Protein AF-A0A8J1U6F3-F1 (afdb_monomer_lite)

Structure (mmCIF, N/CA/C/O backbone):
data_AF-A0A8J1U6F3-F1
#
_entry.id   AF-A0A8J1U6F3-F1
#
loop_
_atom_site.group_PDB
_atom_site.id
_atom_site.type_symbol
_atom_site.label_atom_id
_atom_site.label_alt_id
_atom_site.label_comp_id
_atom_site.label_asym_id
_atom_site.label_entity_id
_atom_site.label_seq_id
_atom_site.pdbx_PDB_ins_code
_atom_site.Cartn_x
_atom_site.Cartn_y
_atom_site.Cartn_z
_atom_site.occupancy
_atom_site.B_iso_or_equiv
_atom_site.auth_seq_id
_atom_site.auth_comp_id
_atom_site.auth_asym_id
_atom_site.auth_atom_id
_atom_site.pdbx_PDB_model_num
ATOM 1 N N . MET A 1 1 ? -43.793 -29.435 87.767 1.00 49.41 1 MET A N 1
ATOM 2 C CA . MET A 1 1 ? -44.366 -28.185 87.242 1.00 49.41 1 MET A CA 1
ATOM 3 C C . MET A 1 1 ? -43.517 -27.114 87.897 1.00 49.41 1 MET A C 1
ATOM 5 O O . MET A 1 1 ? -43.571 -27.025 89.110 1.00 49.41 1 MET A O 1
ATOM 9 N N . ASP A 1 2 ? -42.524 -26.498 87.271 1.00 52.00 2 ASP A N 1
ATOM 10 C CA . ASP A 1 2 ? -42.357 -26.119 85.870 1.00 52.00 2 ASP A CA 1
ATOM 11 C C . ASP A 1 2 ? -40.859 -25.940 85.597 1.00 52.00 2 ASP A C 1
ATOM 13 O O . ASP A 1 2 ? -40.166 -25.381 86.438 1.00 52.00 2 ASP A O 1
ATOM 17 N N . ASN A 1 3 ? -40.345 -26.443 84.471 1.00 50.34 3 ASN A N 1
ATOM 18 C CA . ASN A 1 3 ? -38.951 -26.201 84.065 1.00 50.34 3 ASN A CA 1
ATOM 19 C C . ASN A 1 3 ? -38.789 -26.177 82.532 1.00 50.34 3 ASN A C 1
ATOM 21 O O . ASN A 1 3 ? -37.723 -26.464 82.001 1.00 50.34 3 ASN A O 1
ATOM 25 N N . SER A 1 4 ? -39.871 -25.882 81.807 1.00 52.75 4 SER A N 1
ATOM 26 C CA . SER A 1 4 ? -39.964 -26.107 80.355 1.00 52.75 4 SER A CA 1
ATOM 27 C C . SER A 1 4 ? -39.929 -24.822 79.523 1.00 52.75 4 SER A C 1
ATOM 29 O O . SER A 1 4 ? -40.132 -24.876 78.312 1.00 52.75 4 SER A O 1
ATOM 31 N N . THR A 1 5 ? -39.732 -23.661 80.152 1.00 51.69 5 THR A N 1
ATOM 32 C CA . THR A 1 5 ? -39.927 -22.354 79.500 1.00 51.69 5 THR A CA 1
ATOM 33 C C . THR A 1 5 ? -38.627 -21.628 79.155 1.00 51.69 5 THR A C 1
ATOM 35 O O . THR A 1 5 ? -38.658 -20.745 78.305 1.00 51.69 5 THR A O 1
ATOM 38 N N . GLU A 1 6 ? -37.486 -22.005 79.741 1.00 49.53 6 GLU A N 1
ATOM 39 C CA . GLU A 1 6 ? -36.200 -21.337 79.470 1.00 49.53 6 GLU A CA 1
ATOM 40 C C . GLU A 1 6 ? -35.504 -21.843 78.196 1.00 49.53 6 GLU A C 1
ATOM 42 O O . GLU A 1 6 ? -34.882 -21.049 77.495 1.00 49.53 6 GLU A O 1
ATOM 47 N N . SER A 1 7 ? -35.693 -23.107 77.792 1.00 50.56 7 SER A N 1
ATOM 48 C CA . SER A 1 7 ? -35.002 -23.650 76.605 1.00 50.56 7 SER A CA 1
ATOM 49 C C . SER A 1 7 ? -35.516 -23.098 75.267 1.00 50.56 7 SER A C 1
ATOM 51 O O . SER A 1 7 ? -34.856 -23.240 74.247 1.00 50.56 7 SER A O 1
ATOM 53 N N . ASN A 1 8 ? -36.694 -22.467 75.248 1.00 48.38 8 ASN A N 1
ATOM 54 C CA . ASN A 1 8 ? -37.340 -21.976 74.023 1.00 48.38 8 ASN A CA 1
ATOM 55 C C . ASN A 1 8 ? -36.924 -20.538 73.647 1.00 48.38 8 ASN A C 1
ATOM 57 O O . ASN A 1 8 ? -37.283 -20.042 72.577 1.00 48.38 8 ASN A O 1
ATOM 61 N N . VAL A 1 9 ? -36.206 -19.840 74.535 1.00 50.09 9 VAL A N 1
ATOM 62 C CA . VAL A 1 9 ? -35.747 -18.457 74.310 1.00 50.09 9 VAL A CA 1
ATOM 63 C C . VAL A 1 9 ? -34.331 -18.432 73.721 1.00 50.09 9 VAL A C 1
ATOM 65 O O . VAL A 1 9 ? -34.053 -17.605 72.856 1.00 50.09 9 VAL A O 1
ATOM 68 N N . GLU A 1 10 ? -33.461 -19.375 74.092 1.00 50.66 10 GLU A N 1
ATOM 69 C CA . GLU A 1 10 ? -32.111 -19.497 73.513 1.00 50.66 10 GLU A CA 1
ATOM 70 C C . GLU A 1 10 ? -32.130 -19.974 72.049 1.00 50.66 10 GLU A C 1
ATOM 72 O O . GLU A 1 10 ? -31.402 -19.434 71.215 1.00 50.66 10 GLU A O 1
ATOM 77 N N . GLU A 1 11 ? -33.031 -20.893 71.693 1.00 48.53 11 GLU A N 1
ATOM 78 C CA . GLU A 1 11 ? -33.153 -21.440 70.329 1.00 48.53 11 GLU A CA 1
ATOM 79 C C . GLU A 1 11 ? -33.640 -20.389 69.301 1.00 48.53 11 GLU A C 1
ATOM 81 O O . GLU A 1 11 ? -33.250 -20.392 68.128 1.00 48.53 11 GLU A O 1
ATOM 86 N N . LYS A 1 12 ? -34.446 -19.416 69.751 1.00 49.50 12 LY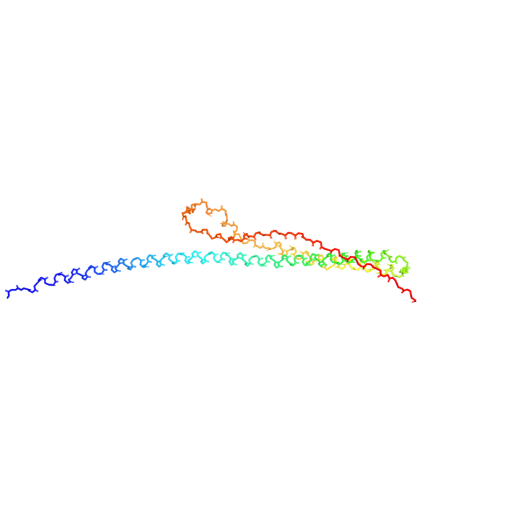S A N 1
ATOM 87 C CA . LYS A 1 12 ? -34.885 -18.271 68.930 1.00 49.50 12 LYS A CA 1
ATOM 88 C C . LYS A 1 12 ? -33.808 -17.201 68.750 1.00 49.50 12 LYS A C 1
ATOM 90 O O . LYS A 1 12 ? -33.815 -16.507 67.737 1.00 49.50 12 LYS A O 1
ATOM 95 N N . ASN A 1 13 ? -32.877 -17.078 69.693 1.00 50.16 13 ASN A N 1
ATOM 96 C CA . ASN A 1 13 ? -31.778 -16.120 69.587 1.00 50.16 13 ASN A CA 1
ATOM 97 C C . ASN A 1 13 ? -30.629 -16.657 68.716 1.00 50.16 13 ASN A C 1
ATOM 99 O O . ASN A 1 13 ? -30.004 -15.881 67.996 1.00 50.16 13 ASN A O 1
ATOM 103 N N . GLN A 1 14 ? -30.397 -17.975 68.695 1.00 51.16 14 GLN A N 1
ATOM 104 C CA . GLN A 1 14 ? -29.409 -18.598 67.801 1.00 51.16 14 GLN A CA 1
ATOM 105 C C . GLN A 1 14 ? -29.808 -18.521 66.324 1.00 51.16 14 GLN A C 1
ATOM 107 O O . GLN A 1 14 ? -28.979 -18.212 65.473 1.00 51.16 14 GLN A O 1
ATOM 112 N N . THR A 1 15 ? -31.082 -18.753 66.007 1.00 53.41 15 THR A N 1
ATOM 113 C CA . THR A 1 15 ? -31.573 -18.687 64.621 1.00 53.41 15 THR A CA 1
ATOM 114 C C . THR A 1 15 ? -31.537 -17.265 64.053 1.00 53.41 15 THR A C 1
ATOM 116 O O . THR A 1 15 ? -31.228 -17.094 62.877 1.00 53.41 15 THR A O 1
ATOM 119 N N . GLY A 1 16 ? -31.764 -16.237 64.880 1.00 53.94 16 GLY A N 1
ATOM 120 C CA . GLY A 1 16 ? -31.603 -14.834 64.482 1.00 53.94 16 GLY A CA 1
ATOM 121 C C . GLY A 1 16 ? -30.152 -14.437 64.184 1.00 53.94 16 GLY A C 1
ATOM 122 O O . GLY A 1 16 ? -29.914 -13.694 63.238 1.00 53.94 16 GLY A O 1
ATOM 123 N N . PHE A 1 17 ? -29.181 -14.966 64.936 1.00 57.50 17 PHE A N 1
ATOM 124 C CA . PHE A 1 17 ? -27.755 -14.673 64.739 1.00 57.50 17 PHE A CA 1
ATOM 125 C C . PHE A 1 17 ? -27.209 -15.286 63.438 1.00 57.50 17 PHE A C 1
ATOM 127 O O . PHE A 1 17 ? -26.522 -14.615 62.673 1.00 57.50 17 PHE A O 1
ATOM 134 N N . VAL A 1 18 ? -27.608 -16.526 63.129 1.00 63.09 18 VAL A N 1
ATOM 135 C CA . VAL A 1 18 ? -27.207 -17.226 61.894 1.00 63.09 18 VAL A CA 1
ATOM 136 C C . VAL A 1 18 ? -27.731 -16.520 60.638 1.00 63.09 18 VAL A C 1
ATOM 138 O O . VAL A 1 18 ? -27.044 -16.494 59.623 1.00 63.09 18 VAL A O 1
ATOM 141 N N . VAL A 1 19 ? -28.924 -15.914 60.689 1.00 67.94 19 VAL A N 1
ATOM 142 C CA . VAL A 1 19 ? -29.485 -15.163 59.549 1.00 67.94 19 VAL A CA 1
ATOM 143 C C . VAL A 1 19 ? -28.710 -13.866 59.290 1.00 67.94 19 VAL A C 1
ATOM 145 O O . VAL A 1 19 ? -28.496 -13.523 58.129 1.00 67.94 19 VAL A O 1
ATOM 148 N N . VAL A 1 20 ? -28.240 -13.184 60.341 1.00 69.62 20 VAL A N 1
ATOM 149 C CA . VAL A 1 20 ? -27.450 -11.945 60.218 1.00 69.62 20 VAL A CA 1
ATOM 150 C C . VAL A 1 20 ? -26.066 -12.224 59.623 1.00 69.62 20 VAL A C 1
ATOM 152 O O . VAL A 1 20 ? -25.666 -11.538 58.685 1.00 69.62 20 VAL A O 1
ATOM 155 N N . GLU A 1 21 ? -25.372 -13.274 60.078 1.00 76.06 21 GLU A N 1
ATOM 156 C CA . GLU A 1 21 ? -24.084 -13.683 59.488 1.00 76.06 21 GLU A CA 1
ATOM 157 C C . GLU A 1 21 ? -24.231 -14.118 58.019 1.00 76.06 21 GLU A C 1
ATOM 159 O O . GLU A 1 21 ? -23.368 -13.839 57.184 1.00 76.06 21 GLU A O 1
ATOM 164 N N . HIS A 1 22 ? -25.343 -14.774 57.668 1.00 81.50 22 HIS A N 1
ATOM 165 C CA . HIS A 1 22 ? -25.623 -15.145 56.280 1.00 81.50 22 HIS A CA 1
ATOM 166 C C . HIS A 1 22 ? -25.896 -13.928 55.390 1.00 81.50 22 HIS A C 1
ATOM 168 O O . HIS A 1 22 ? -25.470 -13.911 54.235 1.00 81.50 22 HIS A O 1
ATOM 174 N N . GLU A 1 23 ? -26.588 -12.911 55.907 1.00 83.50 23 GLU A N 1
ATOM 175 C CA . GLU A 1 23 ? -26.857 -11.670 55.179 1.00 83.50 23 GLU A CA 1
ATOM 176 C C . GLU A 1 23 ? -25.568 -10.871 54.929 1.00 83.50 23 GLU A C 1
ATOM 178 O O . GLU A 1 23 ? -25.369 -10.341 53.834 1.00 83.50 23 GLU A O 1
ATOM 183 N N . GLU A 1 24 ? -24.654 -10.851 55.900 1.00 83.44 24 GLU A N 1
ATOM 184 C CA . GLU A 1 24 ? -23.341 -10.216 55.767 1.00 83.44 24 GLU A CA 1
ATOM 185 C C . GLU A 1 24 ? -22.441 -10.968 54.771 1.00 83.44 24 GLU A C 1
ATOM 187 O O . GLU A 1 24 ? -21.852 -10.353 53.879 1.00 83.44 24 GLU A O 1
ATOM 192 N N . CYS A 1 25 ? -22.431 -12.306 54.817 1.00 88.56 25 CYS A N 1
ATOM 193 C CA . CYS A 1 25 ? -21.747 -13.139 53.824 1.00 88.56 25 CYS A CA 1
ATOM 194 C C . CYS A 1 25 ? -22.308 -12.925 52.404 1.00 88.56 25 CYS A C 1
ATOM 196 O O . CYS A 1 25 ? -21.546 -12.747 51.452 1.00 88.56 25 CYS A O 1
ATOM 198 N N . LEU A 1 26 ? -23.637 -12.865 52.254 1.00 89.44 26 LEU A N 1
ATOM 199 C CA . LEU A 1 26 ? -24.297 -12.571 50.977 1.00 89.44 26 LEU A CA 1
ATOM 200 C C . LEU A 1 26 ? -23.943 -11.180 50.447 1.00 89.44 26 LEU A C 1
ATOM 202 O O . LEU A 1 26 ? -23.791 -11.014 49.236 1.00 89.44 26 LEU A O 1
ATOM 206 N N . ARG A 1 27 ? -23.797 -10.187 51.329 1.00 89.06 27 ARG A N 1
ATOM 207 C CA . ARG A 1 27 ? -23.397 -8.831 50.943 1.00 89.06 27 ARG A CA 1
ATOM 208 C C . ARG A 1 27 ? -21.947 -8.807 50.446 1.00 89.06 27 ARG A C 1
ATOM 210 O O . ARG A 1 27 ? -21.715 -8.292 49.359 1.00 89.06 27 ARG A O 1
ATOM 217 N N . HIS A 1 28 ? -21.021 -9.475 51.136 1.00 91.75 28 HIS A N 1
ATOM 218 C CA . HIS A 1 28 ? -19.636 -9.620 50.671 1.00 91.75 28 HIS A CA 1
ATOM 219 C C . HIS A 1 28 ? -19.521 -10.349 49.327 1.00 91.75 28 HIS A C 1
ATOM 221 O O . HIS A 1 28 ? -18.785 -9.901 48.451 1.00 91.75 28 HIS A O 1
ATOM 227 N N . ILE A 1 29 ? -20.267 -11.444 49.133 1.00 93.38 29 ILE A N 1
ATOM 228 C CA . ILE A 1 29 ? -20.294 -12.161 47.848 1.00 93.38 29 ILE A CA 1
ATOM 229 C C . ILE A 1 29 ? -20.843 -11.252 46.748 1.00 93.38 29 ILE A C 1
ATOM 231 O O . ILE A 1 29 ? -20.299 -11.216 45.647 1.00 93.38 29 ILE A O 1
ATOM 235 N N . LYS A 1 30 ? -21.913 -10.505 47.036 1.00 94.44 30 LYS A N 1
ATOM 236 C CA . LYS A 1 30 ? -22.499 -9.568 46.079 1.00 94.44 30 LYS A CA 1
ATOM 237 C C . LYS A 1 30 ? -21.502 -8.486 45.680 1.00 94.44 30 LYS A C 1
ATOM 239 O O . LYS A 1 30 ? -21.383 -8.222 44.489 1.00 94.44 30 LYS A O 1
ATOM 244 N N . ASP A 1 31 ? -20.810 -7.883 46.640 1.00 94.69 31 ASP A N 1
ATOM 245 C CA . ASP A 1 31 ? -19.845 -6.816 46.376 1.00 94.69 31 ASP A CA 1
ATOM 246 C C . ASP A 1 31 ? -18.650 -7.346 45.569 1.00 94.69 31 ASP A C 1
ATOM 248 O O . ASP A 1 31 ? -18.311 -6.759 44.543 1.00 94.69 31 ASP A O 1
ATOM 252 N N . ALA A 1 32 ? -18.121 -8.524 45.924 1.00 94.25 32 ALA A N 1
ATOM 253 C CA . ALA A 1 32 ? -17.055 -9.186 45.169 1.00 94.25 32 ALA A CA 1
ATOM 254 C C . ALA A 1 32 ? -17.459 -9.481 43.712 1.00 94.25 32 ALA A C 1
ATOM 256 O O . ALA A 1 32 ? -16.721 -9.165 42.781 1.00 94.25 32 ALA A O 1
ATOM 257 N N . VAL A 1 33 ? -18.665 -10.020 43.494 1.00 95.06 33 VAL A N 1
ATOM 258 C CA . VAL A 1 33 ? -19.191 -10.267 42.140 1.00 95.06 33 VAL A CA 1
ATOM 259 C C . VAL A 1 33 ? -19.377 -8.957 41.372 1.00 95.06 33 VAL A C 1
ATOM 261 O O . VAL A 1 33 ? -19.125 -8.906 40.170 1.00 95.06 33 VAL A O 1
ATOM 264 N N . ASN A 1 34 ? -19.812 -7.889 42.039 1.00 95.25 34 ASN A N 1
ATOM 265 C CA . ASN A 1 34 ? -20.026 -6.595 41.397 1.00 95.25 34 ASN A CA 1
ATOM 266 C C . ASN A 1 34 ? -18.701 -5.943 40.969 1.00 95.25 34 ASN A C 1
ATOM 268 O O . ASN A 1 34 ? -18.630 -5.324 39.907 1.00 95.25 34 ASN A O 1
ATOM 272 N N . ASP A 1 35 ? -17.646 -6.109 41.764 1.00 95.69 35 ASP A N 1
ATOM 273 C CA . ASP A 1 35 ? -16.301 -5.647 41.420 1.00 95.69 35 ASP A CA 1
ATOM 274 C C . ASP A 1 35 ? -15.699 -6.455 40.266 1.00 95.69 35 ASP A C 1
ATOM 276 O O . ASP A 1 35 ? -15.105 -5.878 39.350 1.00 95.69 35 ASP A O 1
ATOM 280 N N . ASP A 1 36 ? -15.921 -7.771 40.243 1.00 94.94 36 ASP A N 1
ATOM 281 C CA . ASP A 1 36 ? -15.512 -8.621 39.124 1.00 94.94 36 ASP A CA 1
ATOM 282 C C . ASP A 1 36 ? -16.244 -8.254 37.826 1.00 94.94 36 ASP A C 1
ATOM 284 O O . ASP A 1 36 ? -15.617 -8.203 36.764 1.00 94.94 36 ASP A O 1
ATOM 288 N N . ILE A 1 37 ? -17.542 -7.927 37.897 1.00 94.38 37 ILE A N 1
ATOM 289 C CA . ILE A 1 37 ? -18.315 -7.434 36.745 1.00 94.38 37 ILE A CA 1
ATOM 290 C C . ILE A 1 37 ? -17.701 -6.139 36.203 1.00 94.38 37 ILE A C 1
ATOM 292 O O . ILE A 1 37 ? -17.440 -6.057 35.004 1.00 94.38 37 ILE A O 1
ATOM 296 N N . LYS A 1 38 ? -17.389 -5.162 37.064 1.00 93.62 38 LYS A N 1
ATOM 297 C CA . LYS A 1 38 ? -16.756 -3.900 36.637 1.00 93.62 38 LYS A CA 1
ATOM 298 C C . LYS A 1 38 ? -15.395 -4.127 35.981 1.00 93.62 38 LYS A C 1
ATOM 300 O O . LYS A 1 38 ? -15.104 -3.532 34.943 1.00 93.62 38 LYS A O 1
ATOM 305 N N . LYS A 1 39 ? -14.562 -5.006 36.550 1.00 93.38 39 LYS A N 1
ATOM 306 C CA . LYS A 1 39 ? -13.263 -5.370 35.960 1.00 93.38 39 LYS A CA 1
ATOM 307 C C . LYS A 1 39 ? -13.436 -6.029 34.592 1.00 93.38 39 LYS A C 1
ATOM 309 O O . LYS A 1 39 ? -12.665 -5.746 33.673 1.00 93.38 39 LYS A O 1
ATOM 314 N N . LEU A 1 40 ? -14.440 -6.896 34.435 1.00 92.56 40 LEU A N 1
ATOM 315 C CA . LEU A 1 40 ? -14.758 -7.508 33.145 1.00 92.56 40 LEU A CA 1
ATOM 316 C C . LEU A 1 40 ? -15.208 -6.463 32.120 1.00 92.56 40 LEU A C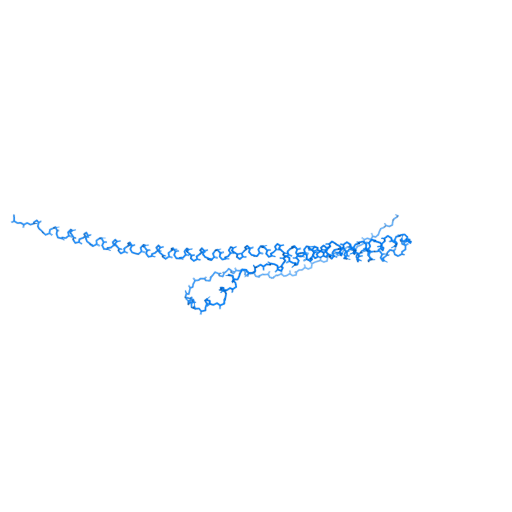 1
ATOM 318 O O . LEU A 1 40 ? -14.728 -6.490 30.989 1.00 92.56 40 LEU A O 1
ATOM 322 N N . GLU A 1 41 ? -16.078 -5.531 32.506 1.00 91.75 41 GLU A N 1
ATOM 323 C CA . GLU A 1 41 ? -16.547 -4.448 31.634 1.00 91.75 41 GLU A CA 1
ATOM 324 C C . GLU A 1 41 ? -15.383 -3.579 31.142 1.00 91.75 41 GLU A C 1
ATOM 326 O O . GLU A 1 41 ? -15.257 -3.336 29.940 1.00 91.75 41 GLU A O 1
ATOM 331 N N . GLN A 1 42 ? -14.468 -3.192 32.035 1.00 91.06 42 GLN A N 1
ATOM 332 C CA . GLN A 1 42 ? -13.263 -2.441 31.667 1.00 91.06 42 GLN A CA 1
ATOM 333 C C . GLN A 1 42 ? -12.378 -3.213 30.678 1.00 91.06 42 GLN A C 1
ATOM 335 O O . GLN A 1 42 ? -11.929 -2.655 29.674 1.00 91.06 42 GLN A O 1
ATOM 340 N N . ARG A 1 43 ? -12.159 -4.515 30.916 1.00 92.38 43 ARG A N 1
ATOM 341 C CA . ARG A 1 43 ? -11.389 -5.374 30.001 1.00 92.38 43 ARG A CA 1
ATOM 342 C C . ARG A 1 43 ? -12.053 -5.501 28.633 1.00 92.38 43 ARG A C 1
ATOM 344 O O . ARG A 1 43 ? -11.346 -5.467 27.629 1.00 92.38 43 ARG A O 1
ATOM 351 N N . ILE A 1 44 ? -13.381 -5.617 28.575 1.00 91.75 44 ILE A N 1
ATOM 352 C CA . ILE A 1 44 ? -14.128 -5.664 27.309 1.00 91.75 44 ILE A CA 1
ATOM 353 C C . ILE A 1 44 ? -13.917 -4.366 26.527 1.00 91.75 44 ILE A C 1
ATOM 355 O O . ILE A 1 44 ? -13.555 -4.423 25.354 1.00 91.75 44 ILE A O 1
ATOM 359 N N . VAL A 1 45 ? -14.049 -3.204 27.172 1.00 88.56 45 VAL A N 1
ATOM 360 C CA . VAL A 1 45 ? -13.839 -1.901 26.518 1.00 88.56 45 VAL A CA 1
ATOM 361 C C . VAL A 1 45 ? -12.404 -1.757 25.996 1.00 88.56 45 VAL A C 1
ATOM 363 O O . VAL A 1 45 ? -12.198 -1.294 24.870 1.00 88.56 45 VAL A O 1
ATOM 366 N N . LEU A 1 46 ? -11.403 -2.181 26.773 1.00 85.81 46 LEU A N 1
ATOM 367 C CA . LEU A 1 46 ? -10.002 -2.175 26.340 1.00 85.81 46 LEU A CA 1
ATOM 368 C C . LEU A 1 46 ? -9.769 -3.092 25.133 1.00 85.81 46 LEU A C 1
ATOM 370 O O . LEU A 1 46 ? -9.142 -2.674 24.158 1.00 85.81 46 LEU A O 1
ATOM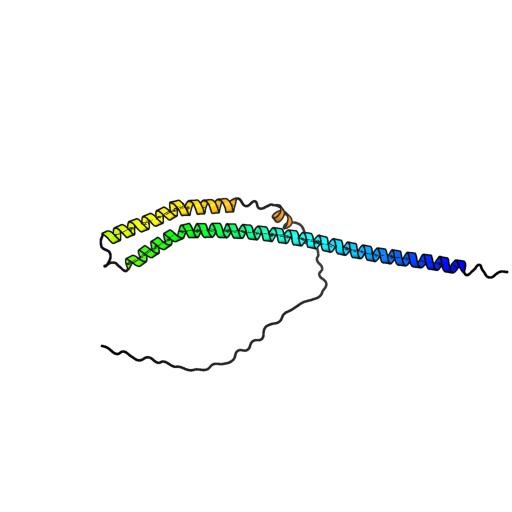 374 N N . LEU A 1 47 ? -10.312 -4.310 25.161 1.00 87.31 47 LEU A N 1
ATOM 375 C CA . LEU A 1 47 ? -10.206 -5.257 24.050 1.00 87.31 47 LEU A CA 1
ATOM 376 C C . LEU A 1 47 ? -10.913 -4.742 22.792 1.00 87.31 47 LEU A C 1
ATOM 378 O O . LEU A 1 47 ? -10.376 -4.875 21.694 1.00 87.31 47 LEU A O 1
ATOM 382 N N . GLU A 1 48 ? -12.075 -4.102 22.922 1.00 85.50 48 GLU A N 1
ATOM 383 C CA . GLU A 1 48 ? -12.767 -3.479 21.790 1.00 85.50 48 GLU A CA 1
ATOM 384 C C . GLU A 1 48 ? -11.947 -2.343 21.169 1.00 85.50 48 GLU A C 1
ATOM 386 O O . GLU A 1 48 ? -11.862 -2.248 19.939 1.00 85.50 48 GLU A O 1
ATOM 391 N N . LYS A 1 49 ? -11.302 -1.507 21.996 1.00 82.19 49 LYS A N 1
ATOM 392 C CA . LYS A 1 49 ? -10.379 -0.463 21.524 1.00 82.19 49 LYS A CA 1
ATOM 393 C C . LYS A 1 49 ? -9.191 -1.073 20.778 1.00 82.19 49 LYS A C 1
ATOM 395 O O . LYS A 1 49 ? -8.906 -0.655 19.655 1.00 82.19 49 LYS A O 1
ATOM 400 N N . GLN A 1 50 ? -8.542 -2.090 21.348 1.00 79.75 50 GLN A N 1
ATOM 401 C CA . GLN A 1 50 ? -7.415 -2.781 20.711 1.00 79.75 50 GLN A CA 1
ATOM 402 C C . GLN A 1 50 ? -7.816 -3.437 19.385 1.00 79.75 50 GLN A C 1
ATOM 404 O O . GLN A 1 50 ? -7.096 -3.330 18.393 1.00 79.75 50 GLN A O 1
ATOM 409 N N . LEU A 1 51 ? -8.991 -4.064 19.329 1.00 80.62 51 LEU A N 1
ATOM 410 C CA . LEU A 1 51 ? -9.487 -4.733 18.129 1.00 80.62 51 LEU A CA 1
ATOM 411 C C . LEU A 1 51 ? -9.811 -3.730 17.016 1.00 80.62 51 LEU A C 1
ATOM 413 O O . LEU A 1 51 ? -9.491 -3.983 15.851 1.00 80.62 51 LEU A O 1
ATOM 417 N N . LYS A 1 52 ? -10.398 -2.574 17.357 1.00 81.19 52 LYS A N 1
ATOM 418 C CA . LYS A 1 52 ? -10.572 -1.464 16.409 1.00 81.19 52 LYS A CA 1
ATOM 419 C C . LYS A 1 52 ? -9.217 -0.997 15.886 1.00 81.19 52 LYS A C 1
ATOM 421 O O . LYS A 1 52 ? -9.027 -0.982 14.672 1.00 81.19 52 LYS A O 1
ATOM 426 N N . LEU A 1 53 ? -8.268 -0.696 16.774 1.00 78.38 53 LEU A N 1
ATOM 427 C CA . LEU A 1 53 ? -6.927 -0.235 16.404 1.00 78.38 53 LEU A CA 1
ATOM 428 C C . LEU A 1 53 ? -6.221 -1.222 15.460 1.00 78.38 53 LEU A C 1
ATOM 430 O O . LEU A 1 53 ? -5.672 -0.821 14.434 1.00 78.38 53 LEU A O 1
ATOM 434 N N . HIS A 1 54 ? -6.294 -2.519 15.759 1.00 77.75 54 HIS A N 1
ATOM 435 C CA . HIS A 1 54 ? -5.690 -3.562 14.936 1.00 77.75 54 HIS A CA 1
ATOM 436 C C . HIS A 1 54 ? -6.322 -3.637 13.537 1.00 77.75 54 HIS A C 1
ATOM 438 O O . HIS A 1 54 ? -5.610 -3.745 12.539 1.00 77.75 54 HIS A O 1
ATOM 444 N N . LYS A 1 55 ? -7.653 -3.523 13.433 1.00 81.12 55 LYS A N 1
ATOM 445 C CA . LYS A 1 55 ? -8.344 -3.462 12.132 1.00 81.12 55 LYS A CA 1
ATOM 446 C C . LYS A 1 55 ? -7.931 -2.235 11.321 1.00 81.12 55 LYS A C 1
ATOM 448 O O . LYS A 1 55 ? -7.679 -2.363 10.125 1.00 81.12 55 LYS A O 1
ATOM 453 N N . TYR A 1 56 ? -7.818 -1.071 11.960 1.00 80.38 56 TYR A N 1
ATOM 454 C CA . TYR A 1 56 ? -7.328 0.142 11.301 1.00 80.38 56 TYR A CA 1
ATOM 455 C C . TYR A 1 56 ? -5.892 -0.026 10.798 1.00 80.38 56 TYR A C 1
ATOM 457 O O . TYR A 1 56 ? -5.601 0.322 9.655 1.00 80.38 56 TYR A O 1
ATOM 465 N N . SER A 1 57 ? -5.015 -0.618 11.614 1.00 79.38 57 SER A N 1
ATOM 466 C CA . SER A 1 57 ? -3.631 -0.907 11.231 1.00 79.38 57 SER A CA 1
ATOM 467 C C . SER A 1 57 ? -3.550 -1.817 10.000 1.00 79.38 57 SER A C 1
ATOM 469 O O . SER A 1 57 ? -2.815 -1.508 9.064 1.00 79.38 57 SER A O 1
ATOM 471 N N . GLN A 1 58 ? -4.360 -2.880 9.942 1.00 82.50 58 GLN A N 1
ATOM 472 C CA . GLN A 1 58 ? -4.401 -3.782 8.785 1.00 82.50 58 GLN A CA 1
ATOM 473 C C . GLN A 1 58 ? -4.858 -3.082 7.501 1.00 82.50 58 GLN A C 1
ATOM 475 O O . GLN A 1 58 ? -4.223 -3.243 6.460 1.00 82.50 58 GLN A O 1
ATOM 480 N N . ILE A 1 59 ? -5.918 -2.271 7.569 1.00 84.56 59 ILE A N 1
ATOM 481 C CA . ILE A 1 59 ? -6.414 -1.518 6.405 1.00 84.56 59 ILE A CA 1
ATOM 482 C C . ILE A 1 59 ? -5.343 -0.539 5.910 1.00 84.56 59 ILE A C 1
ATOM 484 O O . ILE A 1 59 ? -5.106 -0.425 4.707 1.00 84.56 59 ILE A O 1
ATOM 488 N N . LEU A 1 60 ? -4.664 0.147 6.832 1.00 83.56 60 LEU A N 1
ATOM 489 C CA . LEU A 1 60 ? -3.600 1.087 6.495 1.00 83.56 60 LEU A CA 1
ATOM 490 C C . LEU A 1 60 ? -2.397 0.375 5.858 1.00 83.56 60 LEU A C 1
ATOM 492 O O . LEU A 1 60 ? -1.855 0.866 4.869 1.00 83.56 60 LEU A O 1
ATOM 496 N N . GLN A 1 61 ? -2.021 -0.805 6.362 1.00 86.12 61 GLN A N 1
ATOM 497 C CA . GLN A 1 61 ? -0.979 -1.640 5.759 1.00 86.12 61 GLN A CA 1
ATOM 498 C C . GLN A 1 61 ? -1.344 -2.092 4.343 1.00 86.12 61 GLN A C 1
ATOM 500 O O . GLN A 1 61 ? -0.526 -1.949 3.438 1.00 86.12 61 GLN A O 1
ATOM 505 N N . GLU A 1 62 ? -2.559 -2.597 4.121 1.00 86.94 62 GLU A N 1
ATOM 506 C CA . GLU A 1 62 ? -2.998 -3.064 2.801 1.00 86.94 62 GLU A CA 1
ATOM 507 C C . GLU A 1 62 ? -2.957 -1.932 1.765 1.00 86.94 62 GLU A C 1
ATOM 509 O O . GLU A 1 62 ? -2.402 -2.079 0.673 1.00 86.94 62 GLU A O 1
ATOM 514 N N . ARG A 1 63 ? -3.461 -0.751 2.134 1.00 83.12 63 ARG A N 1
ATOM 515 C CA . ARG A 1 63 ? -3.407 0.432 1.268 1.00 83.12 63 ARG A CA 1
ATOM 516 C C . ARG A 1 63 ? -1.975 0.905 1.037 1.00 83.12 63 ARG A C 1
ATOM 518 O O . ARG A 1 63 ? -1.653 1.333 -0.069 1.00 83.12 63 ARG A O 1
ATOM 525 N N . PHE A 1 64 ? -1.104 0.792 2.038 1.00 89.00 64 PHE A N 1
ATOM 526 C CA . PHE A 1 64 ? 0.284 1.245 1.933 1.00 89.00 64 PHE A CA 1
ATOM 527 C C . PHE A 1 64 ? 1.030 0.363 0.945 1.00 89.00 64 PHE A C 1
ATOM 529 O O . PHE A 1 64 ? 1.696 0.859 0.037 1.00 89.00 64 PHE A O 1
ATOM 536 N N . VAL A 1 65 ? 0.832 -0.949 1.064 1.00 90.44 65 VAL A N 1
ATOM 537 C CA . VAL A 1 65 ? 1.351 -1.932 0.117 1.00 90.44 65 VAL A CA 1
ATOM 538 C C . VAL A 1 65 ? 0.827 -1.654 -1.291 1.00 90.44 65 VAL A C 1
ATOM 540 O O . VAL A 1 65 ? 1.620 -1.697 -2.229 1.00 90.44 65 VAL A O 1
ATOM 543 N N . ASN A 1 66 ? -0.449 -1.291 -1.460 1.00 89.62 66 ASN A N 1
ATOM 544 C CA . ASN A 1 66 ? -0.998 -0.935 -2.774 1.00 89.62 66 ASN A CA 1
ATOM 545 C C . ASN A 1 66 ? -0.325 0.306 -3.380 1.00 89.62 66 ASN A C 1
ATOM 547 O O . ASN A 1 66 ? 0.044 0.284 -4.556 1.00 89.62 66 ASN A O 1
ATOM 551 N N . VAL A 1 67 ? -0.100 1.363 -2.594 1.00 90.75 67 VAL A N 1
ATOM 552 C CA . VAL A 1 67 ? 0.622 2.564 -3.052 1.00 90.75 67 VAL A CA 1
ATOM 553 C C . VAL A 1 67 ? 2.068 2.224 -3.423 1.00 90.75 67 VAL A C 1
ATOM 555 O O . VAL A 1 67 ? 2.547 2.633 -4.483 1.00 90.75 67 VAL A O 1
ATOM 558 N N . VAL A 1 68 ? 2.757 1.433 -2.596 1.00 92.50 68 VAL A N 1
ATOM 559 C CA . VAL A 1 68 ? 4.137 0.994 -2.854 1.00 92.50 68 VAL A CA 1
ATOM 560 C C . VAL A 1 68 ? 4.216 0.122 -4.109 1.00 92.50 68 VAL A C 1
ATOM 562 O O . VAL A 1 68 ? 5.076 0.351 -4.959 1.00 92.50 68 VAL A O 1
ATOM 565 N N . MET A 1 69 ? 3.301 -0.832 -4.285 1.00 90.25 69 MET A N 1
ATOM 566 C CA . MET A 1 69 ? 3.199 -1.645 -5.501 1.00 90.25 69 MET A CA 1
ATOM 567 C C . MET A 1 69 ? 2.978 -0.778 -6.739 1.00 90.25 69 MET A C 1
ATOM 569 O O . MET A 1 69 ? 3.679 -0.949 -7.737 1.00 90.25 69 MET A O 1
ATOM 573 N N . ALA A 1 70 ? 2.043 0.171 -6.682 1.00 91.56 70 ALA A N 1
ATOM 574 C CA . ALA A 1 70 ? 1.764 1.075 -7.792 1.00 91.56 70 ALA A CA 1
ATOM 575 C C . ALA A 1 70 ? 2.992 1.927 -8.156 1.00 91.56 70 ALA A C 1
ATOM 577 O O . ALA A 1 70 ? 3.324 2.090 -9.332 1.00 91.56 70 ALA A O 1
ATOM 578 N N . PHE A 1 71 ? 3.722 2.408 -7.149 1.00 92.19 71 PHE A N 1
ATOM 579 C CA . PHE A 1 71 ? 4.972 3.138 -7.332 1.00 92.19 71 PHE A CA 1
ATOM 580 C C . PHE A 1 71 ? 6.061 2.277 -7.987 1.00 92.19 71 PHE A C 1
ATOM 582 O O . PHE A 1 71 ? 6.716 2.716 -8.934 1.00 92.19 71 PHE A O 1
ATOM 589 N N . ILE A 1 72 ? 6.217 1.024 -7.548 1.00 92.31 72 ILE A N 1
ATOM 590 C CA . ILE A 1 72 ? 7.153 0.069 -8.155 1.00 92.31 72 ILE A CA 1
ATOM 591 C C . ILE A 1 72 ? 6.766 -0.216 -9.609 1.00 92.31 72 ILE A C 1
ATOM 593 O O . ILE A 1 72 ? 7.639 -0.208 -10.475 1.00 92.31 72 ILE A O 1
ATOM 597 N N . MET A 1 73 ? 5.480 -0.416 -9.914 1.00 88.94 73 MET A N 1
ATOM 598 C CA . MET A 1 73 ? 5.012 -0.608 -11.293 1.00 88.94 73 MET A CA 1
ATOM 599 C C . MET A 1 73 ? 5.288 0.614 -12.179 1.00 88.94 73 MET A C 1
ATOM 601 O O . MET A 1 73 ? 5.584 0.453 -13.362 1.00 88.94 73 MET A O 1
ATOM 605 N N . MET A 1 74 ? 5.241 1.826 -11.621 1.00 90.56 74 MET A N 1
ATOM 606 C CA . MET A 1 74 ? 5.581 3.055 -12.340 1.00 90.56 74 MET A CA 1
ATOM 607 C C . MET A 1 74 ? 7.092 3.167 -12.606 1.00 90.56 74 MET A C 1
ATOM 609 O O . MET A 1 74 ? 7.503 3.513 -13.716 1.00 90.56 74 MET A O 1
ATOM 613 N N . ILE A 1 75 ? 7.931 2.868 -11.612 1.00 91.31 75 ILE A N 1
ATOM 614 C CA . ILE A 1 75 ? 9.387 3.069 -11.682 1.00 91.31 75 ILE A CA 1
ATOM 615 C C . ILE A 1 75 ? 10.119 1.914 -12.363 1.00 91.31 75 ILE A C 1
ATOM 617 O O . ILE A 1 75 ? 11.096 2.148 -13.071 1.00 91.31 75 ILE A O 1
ATOM 621 N N . SER A 1 76 ? 9.655 0.677 -12.200 1.00 93.12 76 SER A N 1
ATOM 622 C CA . SER A 1 76 ? 10.314 -0.520 -12.735 1.00 93.12 76 SER A CA 1
ATOM 623 C C . SER A 1 76 ? 10.613 -0.427 -14.243 1.00 93.12 76 SER A C 1
ATOM 625 O O . SER A 1 76 ? 11.771 -0.629 -14.619 1.00 93.12 76 SER A O 1
ATOM 627 N N . PRO A 1 77 ? 9.676 -0.009 -15.123 1.00 92.00 77 PRO A N 1
ATOM 628 C CA . PRO A 1 77 ? 9.969 0.167 -16.547 1.00 92.00 77 PRO A CA 1
ATOM 629 C C . PRO A 1 77 ? 11.032 1.241 -16.816 1.00 92.00 77 PRO A C 1
ATOM 631 O O . PRO A 1 77 ? 11.835 1.102 -17.739 1.00 92.00 77 PRO A O 1
ATOM 634 N N . VAL A 1 78 ? 11.076 2.299 -16.000 1.00 90.12 78 VAL A N 1
ATOM 635 C CA . VAL A 1 78 ? 12.077 3.371 -16.101 1.00 90.12 78 VAL A CA 1
ATOM 636 C C . VAL A 1 78 ? 13.455 2.840 -15.706 1.00 90.12 78 VAL A C 1
ATOM 638 O O . VAL A 1 78 ? 14.411 2.982 -16.468 1.00 90.12 78 VAL A O 1
ATOM 641 N N . CYS A 1 79 ? 13.561 2.158 -14.564 1.00 93.81 79 CYS A N 1
ATOM 642 C CA . CYS A 1 79 ? 14.797 1.512 -14.120 1.00 93.81 79 CYS A CA 1
ATOM 643 C C . CYS A 1 79 ? 15.293 0.470 -15.127 1.00 93.81 79 CYS A C 1
ATOM 645 O O . CYS A 1 79 ? 16.481 0.444 -15.445 1.00 93.81 79 CYS A O 1
ATOM 647 N N . LEU A 1 80 ? 14.389 -0.339 -15.685 1.00 92.00 80 LEU A N 1
ATOM 648 C CA . LEU A 1 80 ? 14.714 -1.306 -16.729 1.00 92.00 80 LEU A CA 1
ATOM 649 C C . LEU A 1 80 ? 15.241 -0.609 -17.989 1.00 92.00 80 LEU A C 1
ATOM 651 O O . LEU A 1 80 ? 16.223 -1.058 -18.574 1.00 92.00 80 LEU A O 1
ATOM 655 N N . SER A 1 81 ? 14.645 0.522 -18.373 1.00 89.75 81 SER A N 1
ATOM 656 C CA . SER A 1 81 ? 15.116 1.334 -19.502 1.00 89.75 81 SER A CA 1
ATOM 657 C C . SER A 1 81 ? 16.553 1.821 -19.289 1.00 89.75 81 SER A C 1
ATOM 659 O O . SER A 1 81 ? 17.377 1.727 -20.199 1.00 89.75 81 SER A O 1
ATOM 661 N N . PHE A 1 82 ? 16.881 2.287 -18.079 1.00 89.56 82 PHE A N 1
ATOM 662 C CA . PHE A 1 82 ? 18.245 2.687 -17.720 1.00 89.56 82 PHE A CA 1
ATOM 663 C C . PHE A 1 82 ? 19.217 1.505 -17.693 1.00 89.56 82 PHE A C 1
ATOM 665 O O . PHE A 1 82 ? 20.333 1.622 -18.200 1.00 89.56 82 PHE A O 1
ATOM 672 N N . ALA A 1 83 ? 18.799 0.362 -17.146 1.00 90.50 83 ALA A N 1
ATOM 673 C CA . ALA A 1 83 ? 19.614 -0.848 -17.114 1.00 90.50 83 ALA A CA 1
ATOM 674 C C . ALA A 1 83 ? 19.939 -1.344 -18.534 1.00 90.50 83 ALA A C 1
ATOM 676 O O . ALA A 1 83 ? 21.086 -1.690 -18.823 1.00 90.50 83 ALA A O 1
ATOM 677 N N . LEU A 1 84 ? 18.960 -1.306 -19.443 1.00 86.94 84 LEU A N 1
ATOM 678 C CA . LEU A 1 84 ? 19.149 -1.624 -20.859 1.00 86.94 84 LEU A CA 1
ATOM 679 C C . LEU A 1 84 ? 20.071 -0.612 -21.551 1.00 86.94 84 LEU A C 1
ATOM 681 O O . LEU A 1 84 ? 20.956 -1.013 -22.312 1.00 86.94 84 LEU A O 1
ATOM 685 N N . ASP A 1 85 ? 19.919 0.689 -21.271 1.00 86.19 85 ASP A N 1
ATOM 686 C CA . ASP A 1 85 ? 20.816 1.713 -21.817 1.00 86.19 85 ASP A CA 1
ATOM 687 C C . ASP A 1 85 ? 22.268 1.487 -21.380 1.00 86.19 85 ASP A C 1
ATOM 689 O O . ASP A 1 85 ? 23.174 1.514 -22.221 1.00 86.19 85 ASP A O 1
ATOM 693 N N . PHE A 1 86 ? 22.472 1.199 -20.092 1.00 86.50 86 PHE A N 1
ATOM 694 C CA . PHE A 1 86 ? 23.776 0.929 -19.498 1.00 86.50 86 PHE A CA 1
ATOM 695 C C . PHE A 1 86 ? 24.409 -0.357 -20.043 1.00 86.50 86 PHE A C 1
ATOM 697 O O . PHE A 1 86 ? 25.546 -0.325 -20.514 1.00 86.50 86 PHE A O 1
ATOM 704 N N . SER A 1 87 ? 23.664 -1.465 -20.057 1.00 86.25 87 SER A N 1
ATOM 705 C CA . SER A 1 87 ? 24.139 -2.755 -20.573 1.00 86.25 87 SER A CA 1
ATOM 706 C C . SER A 1 87 ? 24.588 -2.645 -22.036 1.00 86.25 87 SER A C 1
ATOM 708 O O . SER A 1 87 ? 25.672 -3.096 -22.408 1.00 86.25 87 SER A O 1
ATOM 710 N N . MET A 1 88 ? 23.815 -1.940 -22.867 1.00 80.00 88 MET A N 1
ATOM 711 C CA . MET A 1 88 ? 24.135 -1.781 -24.287 1.00 80.00 88 MET A CA 1
ATOM 712 C C . MET A 1 88 ? 25.233 -0.743 -24.569 1.00 80.00 88 MET A C 1
ATOM 714 O O . MET A 1 88 ? 25.808 -0.756 -25.658 1.00 80.00 88 MET A O 1
ATOM 718 N N . ARG A 1 89 ? 25.577 0.144 -23.621 1.00 77.06 89 ARG A N 1
ATOM 719 C CA . ARG A 1 89 ? 26.707 1.086 -23.777 1.00 77.06 89 ARG A CA 1
ATOM 720 C C . ARG A 1 89 ? 28.065 0.379 -23.828 1.00 77.06 89 ARG A C 1
ATOM 722 O O . ARG A 1 89 ? 28.956 0.874 -24.517 1.00 77.06 89 ARG A O 1
ATOM 729 N N . GLY A 1 90 ? 28.212 -0.769 -23.161 1.00 71.56 90 GLY A N 1
ATOM 730 C CA . GLY A 1 90 ? 29.431 -1.589 -23.208 1.00 71.56 90 GLY A CA 1
ATOM 731 C C . GLY A 1 90 ? 29.631 -2.329 -24.538 1.00 71.56 90 GLY A C 1
ATOM 732 O O . GLY A 1 90 ? 30.757 -2.627 -24.921 1.00 71.56 90 GLY A O 1
ATOM 733 N N . GLY A 1 91 ? 28.553 -2.561 -25.294 1.00 65.12 91 GLY A N 1
ATOM 734 C CA . GLY A 1 91 ? 28.552 -3.313 -26.554 1.00 65.12 91 GLY A CA 1
ATOM 735 C C . GLY A 1 91 ? 28.740 -2.470 -27.820 1.00 65.12 91 GLY A C 1
ATOM 736 O O . GLY A 1 91 ? 28.248 -2.869 -28.875 1.00 65.12 91 GLY A O 1
ATOM 737 N N . ARG A 1 92 ? 29.413 -1.309 -27.741 1.00 58.06 92 ARG A N 1
ATOM 738 C CA . ARG A 1 92 ? 29.542 -0.303 -28.826 1.00 58.06 92 ARG A CA 1
ATOM 739 C C . ARG A 1 92 ? 30.029 -0.831 -30.190 1.00 58.06 92 ARG A C 1
ATOM 741 O O . ARG A 1 92 ? 29.895 -0.105 -31.169 1.00 58.06 92 ARG A O 1
ATOM 748 N N . GLY A 1 93 ? 30.562 -2.052 -30.271 1.00 58.50 93 GLY A N 1
ATOM 749 C CA . GLY A 1 93 ? 30.994 -2.687 -31.523 1.00 58.50 93 GLY A CA 1
ATOM 750 C C . GLY A 1 93 ? 30.065 -3.766 -32.100 1.00 58.50 93 GLY A C 1
ATOM 751 O O . GLY A 1 93 ? 30.252 -4.136 -33.252 1.00 58.50 93 GLY A O 1
ATOM 752 N N . TYR A 1 94 ? 29.082 -4.276 -31.347 1.00 58.91 94 TYR A N 1
ATOM 753 C CA . TYR A 1 94 ? 28.312 -5.469 -31.752 1.00 58.91 94 TYR A CA 1
ATOM 754 C C . TYR A 1 94 ? 26.950 -5.168 -32.383 1.00 58.91 94 TYR A C 1
ATOM 756 O O . TYR A 1 94 ? 26.445 -5.960 -33.174 1.00 58.91 94 TYR A O 1
ATOM 764 N N . TYR A 1 95 ? 26.352 -4.021 -32.064 1.00 67.12 95 TYR A N 1
ATOM 765 C CA . TYR A 1 95 ? 25.027 -3.664 -32.559 1.00 67.12 95 TYR A CA 1
ATOM 766 C C . TYR A 1 95 ? 25.155 -2.670 -33.711 1.00 67.12 95 TYR A C 1
ATOM 768 O O . TYR A 1 95 ? 25.484 -1.501 -33.508 1.00 67.12 95 TYR A O 1
ATOM 776 N N . GLY A 1 96 ? 24.895 -3.143 -34.932 1.00 77.62 96 GLY A N 1
ATOM 777 C CA . GLY A 1 96 ? 24.755 -2.284 -36.106 1.00 77.62 96 GLY A CA 1
ATOM 778 C C . GLY A 1 96 ? 23.598 -1.281 -35.969 1.00 77.62 96 GLY A C 1
ATOM 779 O O . GLY A 1 96 ? 22.892 -1.234 -34.959 1.00 77.62 96 GLY A O 1
ATOM 780 N N . ARG A 1 97 ? 23.364 -0.489 -37.023 1.00 80.88 97 ARG A N 1
ATOM 781 C CA . ARG A 1 97 ? 22.318 0.555 -37.074 1.00 80.88 97 ARG A CA 1
ATOM 782 C C . ARG A 1 97 ? 20.931 0.056 -36.637 1.00 80.88 97 ARG A C 1
ATOM 784 O O . ARG A 1 97 ? 20.199 0.781 -35.972 1.00 80.88 97 ARG A O 1
ATOM 791 N N . GLU A 1 98 ? 20.589 -1.182 -36.975 1.00 82.62 98 GLU A N 1
ATOM 792 C CA . GLU A 1 98 ? 19.303 -1.802 -36.632 1.00 82.62 98 GLU A CA 1
ATOM 793 C C . GLU A 1 98 ? 19.148 -2.060 -35.125 1.00 82.62 98 GLU A C 1
ATOM 795 O O . GLU A 1 98 ? 18.079 -1.820 -34.567 1.00 82.62 98 GLU A O 1
ATOM 800 N N . GLY A 1 99 ? 20.224 -2.456 -34.435 1.00 82.94 99 GLY A N 1
ATOM 801 C CA . GLY A 1 99 ? 20.203 -2.674 -32.985 1.00 82.94 99 GLY A CA 1
ATOM 802 C C . GLY A 1 99 ? 20.046 -1.373 -32.194 1.00 82.94 99 GLY A C 1
ATOM 803 O O . GLY A 1 99 ? 19.363 -1.348 -31.171 1.00 82.94 99 GLY A O 1
ATOM 804 N N . GLN A 1 100 ? 20.607 -0.269 -32.697 1.00 83.00 100 GLN A N 1
ATOM 805 C CA . GLN A 1 100 ? 20.402 1.058 -32.105 1.00 83.00 100 GLN A CA 1
ATOM 806 C C . GLN A 1 100 ? 18.950 1.532 -32.245 1.00 83.00 100 GLN A C 1
ATOM 808 O O . GLN A 1 100 ? 18.380 2.028 -31.273 1.00 83.00 100 GLN A O 1
ATOM 813 N N . LEU A 1 101 ? 18.332 1.326 -33.414 1.00 86.44 101 LEU A N 1
ATOM 814 C CA . LEU A 1 101 ? 16.920 1.656 -33.641 1.00 86.44 101 LEU A CA 1
ATOM 815 C C . LEU A 1 101 ? 15.988 0.813 -32.761 1.00 86.44 101 LEU A C 1
ATOM 817 O O . LEU A 1 101 ? 15.046 1.347 -32.176 1.00 86.44 101 LEU A O 1
ATOM 821 N N . LEU A 1 102 ? 16.263 -0.489 -32.626 1.00 86.62 102 LEU A N 1
ATOM 822 C CA . LEU A 1 102 ? 15.495 -1.373 -31.748 1.00 86.62 102 LEU A CA 1
ATOM 823 C C . LEU A 1 102 ? 15.583 -0.918 -30.286 1.00 86.62 102 LEU A C 1
ATOM 825 O O . LEU A 1 102 ? 14.556 -0.810 -29.619 1.00 86.62 102 LEU A O 1
ATOM 829 N N . LYS A 1 103 ? 16.792 -0.607 -29.806 1.00 86.44 103 LYS A N 1
ATOM 830 C CA . LYS A 1 103 ? 17.027 -0.096 -28.451 1.00 86.44 103 LYS A CA 1
ATOM 831 C C . LYS A 1 103 ? 16.231 1.180 -28.183 1.00 86.44 103 LYS A C 1
ATOM 833 O O . LYS A 1 103 ? 15.558 1.280 -27.161 1.00 86.44 103 LYS A O 1
ATOM 838 N N . GLU A 1 104 ? 16.318 2.157 -29.082 1.00 88.81 104 GLU A N 1
ATOM 839 C CA . GLU A 1 104 ? 15.641 3.442 -28.907 1.00 88.81 104 GLU A CA 1
ATOM 840 C C . GLU A 1 104 ? 14.116 3.273 -28.874 1.00 88.81 104 GLU A C 1
ATOM 842 O O . GLU A 1 104 ? 13.446 3.832 -28.004 1.00 88.81 104 GLU A O 1
ATOM 847 N N . ASN A 1 105 ? 13.573 2.433 -29.758 1.00 90.75 105 ASN A N 1
ATOM 848 C CA . ASN A 1 105 ? 12.149 2.107 -29.764 1.00 90.75 105 ASN A CA 1
ATOM 849 C C . ASN A 1 105 ? 11.717 1.365 -28.494 1.00 90.75 105 ASN A C 1
ATOM 851 O O . ASN A 1 105 ? 10.658 1.671 -27.949 1.00 90.75 105 ASN A O 1
ATOM 855 N N . LEU A 1 106 ? 12.534 0.437 -27.989 1.00 90.44 106 LEU A N 1
ATOM 856 C CA . LEU A 1 106 ? 12.248 -0.307 -26.763 1.00 90.44 106 LEU A CA 1
ATOM 857 C C . LEU A 1 106 ? 12.218 0.614 -25.534 1.00 90.44 106 LEU A C 1
ATOM 859 O O . LEU A 1 106 ? 11.288 0.533 -24.736 1.00 90.44 106 LEU A O 1
ATOM 863 N N . ILE A 1 107 ? 13.183 1.530 -25.408 1.00 90.19 107 ILE A N 1
ATOM 864 C CA . ILE A 1 107 ? 13.213 2.523 -24.322 1.00 90.19 107 ILE A CA 1
ATOM 865 C C . ILE A 1 107 ? 11.983 3.437 -24.396 1.00 90.19 107 ILE A C 1
ATOM 867 O O . ILE A 1 107 ? 11.320 3.665 -23.385 1.00 90.19 107 ILE A O 1
ATOM 871 N N . ARG A 1 108 ? 11.633 3.929 -25.593 1.00 92.06 108 ARG A N 1
ATOM 872 C CA . ARG A 1 108 ? 10.426 4.749 -25.789 1.00 92.06 108 ARG A CA 1
ATOM 873 C C . ARG A 1 108 ? 9.154 3.989 -25.417 1.00 92.06 108 ARG A C 1
ATOM 875 O O . ARG A 1 108 ? 8.274 4.572 -24.792 1.00 92.06 108 ARG A O 1
ATOM 882 N N . LEU A 1 109 ? 9.066 2.704 -25.763 1.00 92.69 109 LEU A N 1
ATOM 883 C CA . LEU A 1 109 ? 7.928 1.851 -25.421 1.00 92.69 109 LEU A CA 1
ATOM 884 C C . LEU A 1 109 ? 7.798 1.661 -23.903 1.00 92.69 109 LEU A C 1
ATOM 886 O O . LEU A 1 109 ? 6.704 1.807 -23.367 1.00 92.69 109 LEU A O 1
ATOM 890 N N . LEU A 1 110 ? 8.902 1.380 -23.204 1.00 91.38 110 LEU A N 1
ATOM 891 C CA . LEU A 1 110 ? 8.916 1.201 -21.747 1.00 91.38 110 LEU A CA 1
ATOM 892 C C . LEU A 1 110 ? 8.541 2.488 -21.002 1.00 91.38 110 LEU A C 1
ATOM 894 O O . LEU A 1 110 ? 7.760 2.444 -20.050 1.00 91.38 110 LEU A O 1
ATOM 898 N N . LEU A 1 111 ? 9.040 3.637 -21.463 1.00 89.75 111 LEU A N 1
ATOM 899 C CA . LEU A 1 111 ? 8.647 4.942 -20.930 1.00 89.75 111 LEU A CA 1
ATOM 900 C C . LEU A 1 111 ? 7.163 5.229 -21.182 1.00 89.75 111 LEU A C 1
ATOM 902 O O . LEU A 1 111 ? 6.451 5.622 -20.261 1.00 89.75 111 LEU A O 1
ATOM 906 N N . ALA A 1 112 ? 6.675 4.979 -22.401 1.00 92.00 112 ALA A N 1
ATOM 907 C CA . ALA A 1 112 ? 5.264 5.149 -22.730 1.00 92.00 112 ALA A CA 1
ATOM 908 C C . ALA A 1 112 ? 4.368 4.246 -21.867 1.00 92.00 112 ALA A C 1
ATOM 910 O O . ALA A 1 112 ? 3.335 4.699 -21.383 1.00 92.00 112 ALA A O 1
ATOM 911 N N . PHE A 1 113 ? 4.780 2.999 -21.621 1.00 90.50 113 PHE A N 1
ATOM 912 C CA . PHE A 1 113 ? 4.068 2.073 -20.740 1.00 90.50 113 PHE A CA 1
ATOM 913 C C . PHE A 1 113 ? 4.016 2.573 -19.289 1.00 90.50 113 PHE A C 1
ATOM 915 O O . PHE A 1 113 ? 2.945 2.564 -18.684 1.00 90.50 113 PHE A O 1
ATOM 922 N N . SER A 1 114 ? 5.133 3.074 -18.746 1.00 90.31 114 SER A N 1
ATOM 923 C CA . SER A 1 114 ? 5.166 3.671 -17.401 1.00 90.31 114 SER A CA 1
ATOM 924 C C . SER A 1 114 ? 4.179 4.839 -17.277 1.00 90.31 114 SER A C 1
ATOM 926 O O . SER A 1 114 ? 3.389 4.885 -16.334 1.00 90.31 114 SER A O 1
ATOM 928 N N . CYS A 1 115 ? 4.141 5.738 -18.265 1.00 90.94 115 CYS A N 1
ATOM 929 C CA . CYS A 1 115 ? 3.220 6.874 -18.242 1.00 90.94 115 CYS A CA 1
ATOM 930 C C . CYS A 1 115 ? 1.751 6.475 -18.460 1.00 90.94 115 CYS A C 1
ATOM 932 O O . CYS A 1 115 ? 0.875 7.041 -17.815 1.00 90.94 115 CYS A O 1
ATOM 934 N N . MET A 1 116 ? 1.466 5.531 -19.362 1.00 92.62 116 MET A N 1
ATOM 935 C CA . MET A 1 116 ? 0.091 5.149 -19.713 1.00 92.62 116 MET A CA 1
ATOM 936 C C . MET A 1 116 ? -0.559 4.218 -18.689 1.00 92.62 116 MET A C 1
ATOM 938 O O . MET A 1 116 ? -1.769 4.280 -18.505 1.00 92.62 116 MET A O 1
ATOM 942 N N . VAL A 1 117 ? 0.218 3.343 -18.046 1.00 90.31 117 VAL A N 1
ATOM 943 C CA . VAL A 1 117 ? -0.303 2.329 -17.115 1.00 90.31 117 VAL A CA 1
ATOM 944 C C . VAL A 1 117 ? 0.107 2.637 -15.680 1.00 90.31 117 VAL A C 1
ATOM 946 O O . VAL A 1 117 ? -0.740 2.656 -14.792 1.00 90.31 117 VAL A O 1
ATOM 949 N N . GLY A 1 118 ? 1.387 2.927 -15.446 1.00 89.31 118 GLY A N 1
ATOM 950 C CA . GLY A 1 118 ? 1.912 3.162 -14.100 1.00 89.31 118 GLY A CA 1
ATOM 951 C C . GLY A 1 118 ? 1.331 4.414 -13.444 1.00 89.31 118 GLY A C 1
ATOM 952 O O . GLY A 1 118 ? 0.908 4.365 -12.291 1.00 89.31 118 GLY A O 1
ATOM 953 N N . LEU A 1 119 ? 1.258 5.524 -14.184 1.00 89.00 119 LEU A N 1
ATOM 954 C CA . LEU A 1 119 ? 0.798 6.800 -13.632 1.00 89.00 119 LEU A CA 1
ATOM 955 C C . LEU A 1 119 ? -0.691 6.782 -13.228 1.00 89.00 119 LEU A C 1
ATOM 957 O O . LEU A 1 119 ? -0.978 7.190 -12.104 1.00 89.00 119 LEU A O 1
ATOM 961 N N . PRO A 1 120 ? -1.641 6.262 -14.036 1.00 92.44 120 PRO A N 1
ATOM 962 C CA . PRO A 1 120 ? -3.033 6.126 -13.598 1.00 92.44 120 PRO A CA 1
ATOM 963 C C . PRO A 1 120 ? -3.210 5.215 -12.382 1.00 92.44 120 PRO A C 1
ATOM 965 O O . PRO A 1 120 ? -3.961 5.563 -11.474 1.00 92.44 120 PRO A O 1
ATOM 968 N N . VAL A 1 121 ? -2.502 4.081 -12.331 1.00 90.75 121 VAL A N 1
ATOM 969 C CA . VAL A 1 121 ? -2.571 3.147 -11.193 1.00 90.75 121 VAL A CA 1
ATOM 970 C C . VAL A 1 121 ? -2.046 3.808 -9.917 1.00 90.75 121 VAL A C 1
ATOM 972 O O . VAL A 1 121 ? -2.674 3.705 -8.866 1.00 90.75 121 VAL A O 1
ATOM 975 N N . PHE A 1 122 ? -0.940 4.549 -10.012 1.00 90.88 122 PHE A N 1
ATOM 976 C CA . PHE A 1 122 ? -0.375 5.290 -8.886 1.00 90.88 122 PHE A CA 1
ATOM 977 C C . PHE A 1 122 ? -1.289 6.417 -8.399 1.00 90.88 122 PHE A C 1
ATOM 979 O O . PHE A 1 122 ? -1.507 6.555 -7.196 1.00 90.88 122 PHE A O 1
ATOM 986 N N . VAL A 1 123 ? -1.865 7.197 -9.316 1.00 90.31 123 VAL A N 1
ATOM 987 C CA . VAL A 1 123 ? -2.818 8.257 -8.959 1.00 90.31 123 VAL A CA 1
ATOM 988 C C . VAL A 1 123 ? -4.059 7.664 -8.297 1.00 90.31 123 VAL A C 1
ATOM 990 O O . VAL A 1 123 ? -4.494 8.188 -7.277 1.00 90.31 123 VAL A O 1
ATOM 993 N N . ASN A 1 124 ? -4.596 6.557 -8.816 1.00 90.19 124 ASN A N 1
ATOM 994 C CA . ASN A 1 124 ? -5.743 5.890 -8.204 1.00 90.19 124 ASN A CA 1
ATOM 995 C C . ASN A 1 124 ? -5.422 5.397 -6.782 1.00 90.19 124 ASN A C 1
ATOM 997 O O . ASN A 1 124 ? -6.175 5.680 -5.856 1.00 90.19 124 ASN A O 1
ATOM 1001 N N . ALA A 1 125 ? -4.266 4.756 -6.582 1.00 88.69 125 ALA A N 1
ATOM 1002 C CA . ALA A 1 125 ? -3.828 4.320 -5.255 1.00 88.69 125 ALA A CA 1
ATOM 1003 C C . ALA A 1 125 ? -3.656 5.498 -4.273 1.00 88.69 125 ALA A C 1
ATOM 1005 O O . ALA A 1 125 ? -4.010 5.389 -3.100 1.00 88.69 125 ALA A O 1
ATOM 1006 N N . MET A 1 126 ? -3.160 6.646 -4.748 1.00 87.25 126 MET A N 1
ATOM 1007 C CA . MET A 1 126 ? -3.039 7.868 -3.942 1.00 87.25 126 MET A CA 1
ATOM 1008 C C . MET A 1 126 ? -4.392 8.502 -3.595 1.00 87.25 126 MET A C 1
ATOM 1010 O O . MET A 1 126 ? -4.553 9.042 -2.501 1.00 87.25 126 MET A O 1
ATOM 1014 N N . LEU A 1 127 ? -5.366 8.454 -4.507 1.00 87.38 127 LEU A N 1
ATOM 1015 C CA . LEU A 1 127 ? -6.722 8.936 -4.236 1.00 87.38 127 LEU A CA 1
ATOM 1016 C C . LEU A 1 127 ? -7.411 8.061 -3.184 1.00 87.38 127 LEU A C 1
ATOM 1018 O O . LEU A 1 127 ? -7.952 8.596 -2.221 1.00 87.38 127 LEU A O 1
ATOM 1022 N N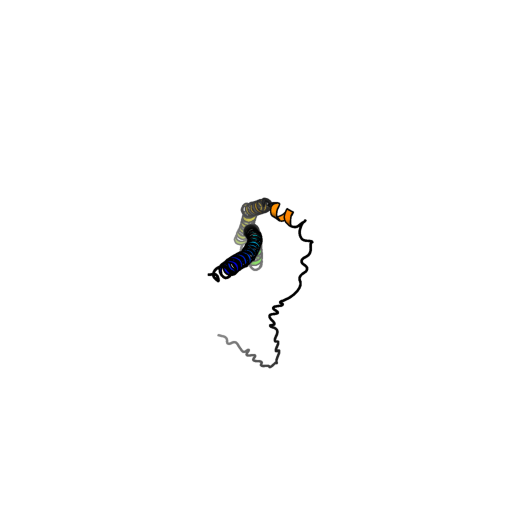 . GLU A 1 128 ? -7.289 6.738 -3.299 1.00 83.81 128 GLU A N 1
ATOM 1023 C CA . GLU A 1 128 ? -7.799 5.790 -2.301 1.00 83.81 128 GLU A CA 1
ATOM 1024 C C . GLU A 1 128 ? -7.144 5.973 -0.922 1.00 83.81 128 GLU A C 1
ATOM 1026 O O . GLU A 1 128 ? -7.804 5.814 0.102 1.00 83.81 128 GLU A O 1
ATOM 1031 N N . TRP A 1 129 ? -5.859 6.342 -0.875 1.00 80.75 129 TRP A N 1
ATOM 1032 C CA . TRP A 1 129 ? -5.169 6.666 0.377 1.00 80.75 129 TRP A CA 1
ATOM 1033 C C . TRP A 1 129 ? -5.733 7.925 1.050 1.00 80.75 129 TRP A C 1
ATOM 1035 O O . TRP A 1 129 ? -5.781 8.017 2.275 1.00 80.75 129 TRP A O 1
ATOM 1045 N N . LYS A 1 130 ? -6.163 8.916 0.262 1.00 76.38 130 LYS A N 1
ATOM 1046 C CA . LYS A 1 130 ? -6.700 10.183 0.777 1.00 76.38 130 LYS A CA 1
ATOM 1047 C C . LYS A 1 130 ? -8.114 10.041 1.341 1.00 76.38 130 LYS A C 1
ATOM 1049 O O . LYS A 1 130 ? -8.492 10.811 2.218 1.00 76.38 130 LYS A O 1
ATOM 1054 N N . GLU A 1 131 ? -8.894 9.090 0.841 1.00 72.75 131 GLU A N 1
ATOM 1055 C CA . GLU A 1 131 ? -10.295 8.901 1.228 1.00 72.75 131 GLU A CA 1
ATOM 1056 C C . GLU A 1 131 ? -10.491 8.204 2.577 1.00 72.75 131 GLU A C 1
ATOM 1058 O O . GLU A 1 131 ? -11.630 7.925 2.929 1.00 72.75 131 GLU A O 1
ATOM 1063 N N . ILE A 1 132 ? -9.433 7.941 3.354 1.00 63.28 132 ILE A N 1
ATOM 1064 C CA . ILE A 1 132 ? -9.563 7.328 4.680 1.00 63.28 132 ILE A CA 1
ATOM 1065 C C . ILE A 1 132 ? -10.380 8.271 5.579 1.00 63.28 132 ILE A C 1
ATOM 1067 O O . ILE A 1 132 ? -9.871 9.330 5.965 1.00 63.28 132 ILE A O 1
ATOM 1071 N N . PRO A 1 133 ? -11.626 7.912 5.952 1.00 60.66 133 PRO A N 1
ATOM 1072 C CA . PRO A 1 133 ? -12.307 8.624 7.009 1.00 60.66 133 PRO A CA 1
ATOM 1073 C C . PRO A 1 133 ? -11.575 8.249 8.294 1.00 60.66 133 PRO A C 1
ATOM 1075 O O . PRO A 1 133 ? -11.647 7.114 8.767 1.00 60.66 133 PRO A O 1
ATOM 1078 N N . ILE A 1 134 ? -10.806 9.190 8.830 1.00 56.88 134 ILE A N 1
ATOM 1079 C CA . ILE A 1 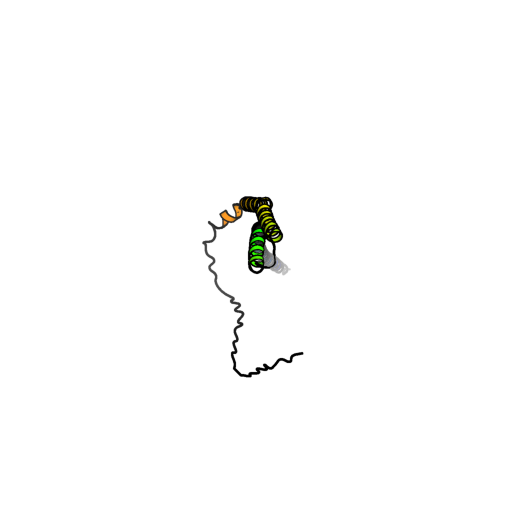134 ? -10.384 9.107 10.221 1.00 56.88 134 ILE A CA 1
ATOM 1080 C C . ILE A 1 134 ? -11.678 9.297 10.997 1.00 56.88 134 ILE A C 1
ATOM 1082 O O . ILE A 1 134 ? -12.217 10.396 11.059 1.00 56.88 134 ILE A O 1
ATOM 1086 N N . ASP A 1 135 ? -12.246 8.196 11.470 1.00 52.72 135 ASP A N 1
ATOM 1087 C CA . ASP A 1 135 ? -13.420 8.244 12.320 1.00 52.72 135 ASP A CA 1
ATOM 1088 C C . ASP A 1 135 ? -12.994 9.009 13.587 1.00 52.72 135 ASP A C 1
ATOM 1090 O O . ASP A 1 135 ? -12.182 8.518 14.379 1.00 52.72 135 ASP A O 1
ATOM 1094 N N . ASP A 1 136 ? -13.484 10.245 13.746 1.00 49.41 136 ASP A N 1
ATOM 1095 C CA . ASP A 1 136 ? -13.104 11.194 14.813 1.00 49.41 136 ASP A CA 1
ATOM 1096 C C . ASP A 1 136 ? -13.305 10.619 16.230 1.00 49.41 136 ASP A C 1
ATOM 1098 O O . ASP A 1 136 ? -12.822 11.168 17.221 1.00 49.41 136 ASP A O 1
ATOM 1102 N N . SER A 1 137 ? -13.971 9.468 16.335 1.00 50.88 137 SER A N 1
ATOM 1103 C CA . SER A 1 137 ? -14.147 8.697 17.563 1.00 50.88 137 SER A CA 1
ATOM 1104 C C . SER A 1 137 ? -12.847 8.166 18.183 1.00 50.88 137 SER A C 1
ATOM 1106 O O . SER A 1 137 ? -12.854 7.858 19.372 1.00 50.88 137 SER A O 1
ATOM 1108 N N . ILE A 1 138 ? -11.739 8.078 17.433 1.00 52.53 138 ILE A N 1
ATOM 1109 C CA . ILE A 1 138 ? -10.418 7.705 17.984 1.00 52.53 138 ILE A CA 1
ATOM 1110 C C . ILE A 1 138 ? -9.598 8.948 18.364 1.00 52.53 138 ILE A C 1
ATOM 1112 O O . ILE A 1 138 ? -8.863 8.922 19.351 1.00 52.53 138 ILE A O 1
ATOM 1116 N N . SER A 1 139 ? -9.752 10.055 17.628 1.00 43.75 139 SER A N 1
ATOM 1117 C CA . SER A 1 139 ? -9.034 11.312 17.891 1.00 43.75 139 SER A CA 1
ATOM 1118 C C . SER A 1 139 ? -9.600 12.079 19.088 1.00 43.75 139 SER A C 1
ATOM 1120 O O . SER A 1 139 ? -8.846 12.735 19.798 1.00 43.75 139 SER A O 1
ATOM 1122 N N . ALA A 1 140 ? -10.911 12.009 19.335 1.00 41.00 140 ALA A N 1
ATOM 1123 C CA . ALA A 1 140 ? -11.555 12.788 20.394 1.00 41.00 140 ALA A CA 1
ATOM 1124 C C . ALA A 1 140 ? -11.366 12.212 21.812 1.00 41.00 140 ALA A C 1
ATOM 1126 O O . ALA A 1 140 ? -11.675 12.897 22.783 1.00 41.00 140 ALA A O 1
ATOM 1127 N N . THR A 1 141 ? -10.854 10.984 21.954 1.00 49.62 141 THR A N 1
ATOM 1128 C CA . THR A 1 141 ? -10.602 10.358 23.267 1.00 49.62 141 THR A CA 1
ATOM 1129 C C . THR A 1 141 ? -9.165 10.489 23.765 1.00 49.62 141 THR A C 1
ATOM 1131 O O . THR A 1 141 ? -8.890 10.041 24.869 1.00 49.62 141 THR A O 1
ATOM 1134 N N . HIS A 1 142 ? -8.247 11.073 22.986 1.00 44.06 142 HIS A N 1
ATOM 1135 C CA . HIS A 1 142 ? -6.847 11.224 23.412 1.00 44.06 142 HIS A CA 1
ATOM 1136 C C . HIS A 1 142 ? -6.550 12.584 24.078 1.00 44.06 142 HIS A C 1
ATOM 1138 O O . HIS A 1 142 ? -5.496 12.747 24.686 1.00 44.06 142 HIS A O 1
ATOM 1144 N N . ASP A 1 143 ? -7.470 13.550 24.006 1.00 43.88 143 ASP A N 1
ATOM 1145 C CA . ASP A 1 143 ? -7.169 14.933 24.402 1.00 43.88 143 ASP A CA 1
ATOM 1146 C C . ASP A 1 143 ? -7.777 15.393 25.734 1.00 43.88 143 ASP A C 1
ATOM 1148 O O . ASP A 1 143 ? -7.526 16.541 26.108 1.00 43.88 143 ASP A O 1
ATOM 1152 N N . LYS A 1 144 ? -8.570 14.581 26.464 1.00 49.56 144 LYS A N 1
ATOM 1153 C CA . LYS A 1 144 ? -9.247 15.112 27.669 1.00 49.56 144 LYS A CA 1
ATOM 1154 C C . LYS A 1 144 ? -9.391 14.292 28.944 1.00 49.56 144 LYS A C 1
ATOM 1156 O O . LYS A 1 144 ? -9.650 14.950 29.941 1.00 49.56 144 LYS A O 1
ATOM 1161 N N . ASP A 1 145 ? -9.176 12.985 28.997 1.00 47.47 145 ASP A N 1
ATOM 1162 C CA . ASP A 1 145 ? -9.362 12.261 30.264 1.00 47.47 145 ASP A CA 1
ATOM 1163 C C . ASP A 1 145 ? -8.187 11.312 30.531 1.00 47.47 145 ASP A C 1
ATOM 1165 O O . ASP A 1 145 ? -7.777 10.589 29.630 1.00 47.47 145 ASP A O 1
ATOM 1169 N N . GLU A 1 146 ? -7.691 11.340 31.775 1.00 46.75 146 GLU A N 1
ATOM 1170 C CA . GLU A 1 146 ? -6.555 10.595 32.366 1.00 46.75 146 GLU A CA 1
ATOM 1171 C C . GLU A 1 146 ? -5.244 11.393 32.527 1.00 46.75 146 GLU A C 1
ATOM 1173 O O . GLU A 1 146 ? -4.147 10.951 32.197 1.00 46.75 146 GLU A O 1
ATOM 1178 N N . ALA A 1 147 ? -5.372 12.584 33.123 1.00 43.22 147 ALA A N 1
ATOM 1179 C CA . ALA A 1 147 ? -4.323 13.211 33.934 1.00 43.22 147 ALA A CA 1
ATOM 1180 C C . ALA A 1 147 ? -4.628 13.121 35.447 1.00 43.22 147 ALA A C 1
ATOM 1182 O O . ALA A 1 147 ? -4.057 13.887 36.218 1.00 43.22 147 ALA A O 1
ATOM 1183 N N . ASP A 1 148 ? -5.500 12.197 35.867 1.00 43.38 148 ASP A N 1
ATOM 1184 C CA . ASP A 1 148 ? -5.831 11.978 37.278 1.00 43.38 148 ASP A CA 1
ATOM 1185 C C . ASP A 1 148 ? -5.329 10.602 37.740 1.00 43.38 148 ASP A C 1
ATOM 1187 O O . ASP A 1 148 ? -5.801 9.558 37.294 1.00 43.38 148 ASP A O 1
ATOM 1191 N N . GLU A 1 149 ? -4.317 10.666 38.609 1.00 48.31 149 GLU A N 1
ATOM 1192 C CA . GLU A 1 149 ? -4.003 9.746 39.710 1.00 48.31 149 GLU A CA 1
ATOM 1193 C C . GLU A 1 149 ? -4.231 8.243 39.474 1.00 48.31 149 GLU A C 1
ATOM 1195 O O . GLU A 1 149 ? -5.236 7.661 39.876 1.00 48.31 149 GLU A O 1
ATOM 1200 N N . ILE A 1 150 ? -3.194 7.574 38.963 1.00 44.44 150 ILE A N 1
ATOM 1201 C CA . ILE A 1 150 ? -2.867 6.223 39.429 1.00 44.44 150 ILE A CA 1
ATOM 1202 C C . ILE A 1 150 ? -1.664 6.374 40.358 1.00 44.44 150 ILE A C 1
ATOM 1204 O O . ILE A 1 150 ? -0.510 6.368 39.932 1.00 44.44 150 ILE A O 1
ATOM 1208 N N . GLU A 1 151 ? -1.966 6.582 41.636 1.00 43.47 151 GLU A N 1
ATOM 1209 C CA . GLU A 1 151 ? -1.054 6.343 42.748 1.00 43.47 151 GLU A CA 1
ATOM 1210 C C . GLU A 1 151 ? -0.791 4.826 42.770 1.00 43.47 151 GLU A C 1
ATOM 1212 O O . GLU A 1 151 ? -1.612 4.032 43.226 1.00 43.47 151 GLU A O 1
ATOM 1217 N N . SER A 1 152 ? 0.295 4.399 42.121 1.00 41.62 152 SER A N 1
ATOM 1218 C CA . SER A 1 152 ? 0.731 3.005 42.099 1.00 41.62 152 SER A CA 1
ATOM 1219 C C . SER A 1 152 ? 1.587 2.726 43.335 1.00 41.62 152 SER A C 1
ATOM 1221 O O . SER A 1 152 ? 2.791 2.988 43.318 1.00 41.62 152 SER A O 1
ATOM 1223 N N . GLU A 1 153 ? 0.969 2.207 44.395 1.00 42.44 153 GLU A N 1
ATOM 1224 C CA . GLU A 1 153 ? 1.679 1.432 45.416 1.00 42.44 153 GLU A CA 1
ATOM 1225 C C . GLU A 1 153 ? 1.905 -0.001 44.892 1.00 42.44 153 GLU A C 1
ATOM 1227 O O . GLU A 1 153 ? 0.956 -0.750 44.669 1.00 42.44 153 GLU A O 1
ATOM 1232 N N . ASP A 1 154 ? 3.190 -0.289 44.669 1.00 39.81 154 ASP A N 1
ATOM 1233 C CA . ASP A 1 154 ? 3.952 -1.535 44.834 1.00 39.81 154 ASP A CA 1
ATOM 1234 C C . ASP A 1 154 ? 3.632 -2.860 44.092 1.00 39.81 154 ASP A C 1
ATOM 1236 O O . ASP A 1 154 ? 2.508 -3.346 44.000 1.00 39.81 154 ASP A O 1
ATOM 1240 N N . ASP A 1 155 ? 4.762 -3.469 43.687 1.00 39.41 155 ASP A N 1
ATOM 1241 C CA . ASP A 1 155 ? 5.084 -4.896 43.499 1.00 39.41 155 ASP A CA 1
ATOM 1242 C C . ASP A 1 155 ? 4.553 -5.664 42.270 1.00 39.41 155 ASP A C 1
ATOM 1244 O O . ASP A 1 155 ? 3.472 -6.242 42.263 1.00 39.41 155 ASP A O 1
ATOM 1248 N N . GLU A 1 156 ? 5.366 -5.764 41.209 1.00 38.81 156 GLU A N 1
ATOM 1249 C CA . GLU A 1 156 ? 6.421 -6.794 41.088 1.00 38.81 156 GLU A CA 1
ATOM 1250 C C . GLU A 1 156 ? 7.169 -6.618 39.750 1.00 38.81 156 GLU A C 1
ATOM 1252 O O . GLU A 1 156 ? 6.604 -6.689 38.656 1.00 38.81 156 GLU A O 1
ATOM 1257 N N . VAL A 1 157 ? 8.475 -6.374 39.853 1.00 42.44 157 VAL A N 1
ATOM 1258 C CA . VAL A 1 157 ? 9.424 -6.336 38.739 1.00 42.44 157 VAL A CA 1
ATOM 1259 C C . VAL A 1 157 ? 9.781 -7.777 38.373 1.00 42.44 157 VAL A C 1
ATOM 1261 O O . VAL A 1 157 ? 10.433 -8.467 39.151 1.00 42.44 157 VAL A O 1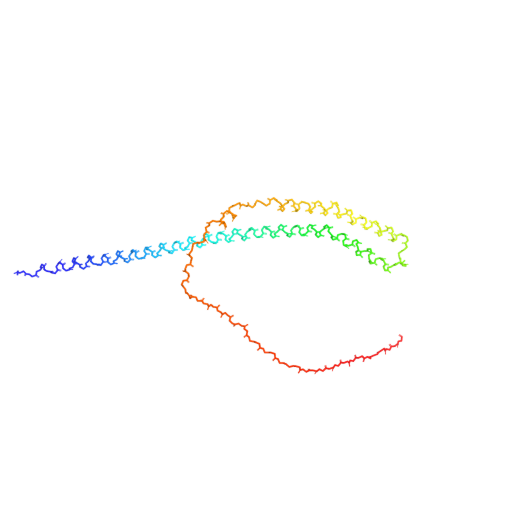
ATOM 1264 N N . ILE A 1 158 ? 9.387 -8.232 37.182 1.00 41.41 158 ILE A N 1
ATOM 1265 C CA . ILE A 1 158 ? 10.011 -9.399 36.545 1.00 41.41 158 ILE A CA 1
ATOM 1266 C C . ILE A 1 158 ? 11.094 -8.861 35.607 1.00 41.41 158 ILE A C 1
ATOM 1268 O O . ILE A 1 158 ? 10.839 -8.539 34.447 1.00 41.41 158 ILE A O 1
ATOM 1272 N N . GLU A 1 159 ? 12.298 -8.710 36.154 1.00 43.75 159 GLU A N 1
ATOM 1273 C CA . GLU A 1 159 ? 13.544 -8.612 35.396 1.00 43.75 159 GLU A CA 1
ATOM 1274 C C . GLU A 1 159 ? 13.909 -10.026 34.922 1.00 43.75 159 GLU A C 1
ATOM 1276 O O . GLU A 1 159 ? 14.352 -10.861 35.709 1.00 43.75 159 GLU A O 1
ATOM 1281 N N . GLU A 1 160 ? 13.707 -10.325 33.637 1.00 45.09 160 GLU A N 1
ATOM 1282 C CA . GLU A 1 160 ? 14.428 -11.434 33.009 1.00 45.09 160 GLU A CA 1
ATOM 1283 C C . GLU A 1 160 ? 15.825 -10.928 32.628 1.00 45.09 160 GLU A C 1
ATOM 1285 O O . GLU A 1 160 ? 16.034 -10.297 31.590 1.00 45.09 160 GLU A O 1
ATOM 1290 N N . GLU A 1 161 ? 16.773 -11.167 33.536 1.00 43.59 161 GLU A N 1
ATOM 1291 C CA . GLU A 1 161 ? 18.208 -11.099 33.287 1.00 43.59 161 GLU A CA 1
ATOM 1292 C C . GLU A 1 161 ? 18.618 -12.179 32.272 1.00 43.59 161 GLU A C 1
ATOM 1294 O O . GLU A 1 161 ? 18.607 -13.366 32.590 1.00 43.59 161 GLU A O 1
ATOM 1299 N N . GLU A 1 162 ? 19.081 -11.782 31.086 1.00 42.38 162 GLU A N 1
ATOM 1300 C CA . GLU A 1 162 ? 20.060 -12.570 30.327 1.00 42.38 162 GLU A CA 1
ATOM 1301 C C . GLU A 1 162 ? 21.127 -11.647 29.717 1.00 42.38 162 GLU A C 1
ATOM 1303 O O . GLU A 1 162 ? 21.141 -11.349 28.525 1.00 42.38 162 GLU A O 1
ATOM 1308 N N . GLU A 1 163 ? 22.078 -11.226 30.552 1.00 41.50 163 GLU A N 1
ATOM 1309 C CA . GLU A 1 163 ? 23.451 -10.988 30.109 1.00 41.50 163 GLU A CA 1
ATOM 1310 C C . GLU A 1 163 ? 24.367 -11.967 30.844 1.00 41.50 163 GLU A C 1
ATOM 1312 O O . GLU A 1 163 ? 24.570 -11.871 32.051 1.00 41.50 163 GLU A O 1
ATOM 1317 N N . ASN A 1 164 ? 24.986 -12.891 30.107 1.00 37.75 164 ASN A N 1
ATOM 1318 C CA . ASN A 1 164 ? 26.317 -13.339 30.486 1.00 37.75 164 ASN A CA 1
ATOM 1319 C C . ASN A 1 164 ? 27.218 -13.508 29.264 1.00 37.75 164 ASN A C 1
ATOM 1321 O O . ASN A 1 164 ? 27.116 -14.423 28.451 1.00 37.75 164 ASN A O 1
ATOM 1325 N N . ASN A 1 165 ? 28.100 -12.525 29.203 1.00 48.62 165 ASN A N 1
ATOM 1326 C CA . ASN A 1 165 ? 29.282 -12.346 28.398 1.00 48.62 165 ASN A CA 1
ATOM 1327 C C . ASN A 1 165 ? 30.324 -13.453 28.663 1.00 48.62 165 ASN A C 1
ATOM 1329 O O . ASN A 1 165 ? 30.608 -13.766 29.819 1.00 48.62 165 ASN A O 1
ATOM 1333 N N . SER A 1 166 ? 30.975 -13.966 27.617 1.00 38.88 166 SER A N 1
ATOM 1334 C CA . SER A 1 166 ? 32.359 -14.441 27.734 1.00 38.88 166 SER A CA 1
ATOM 1335 C C . SER A 1 166 ? 33.069 -14.399 26.380 1.00 38.88 166 SER A C 1
ATOM 1337 O O . SER A 1 166 ? 32.958 -15.295 25.544 1.00 38.88 166 SER A O 1
ATOM 1339 N N . GLU A 1 167 ? 33.804 -13.314 26.205 1.00 45.84 167 GLU A N 1
ATOM 1340 C CA . GLU A 1 167 ? 34.947 -13.132 25.323 1.00 45.84 167 GLU A CA 1
ATOM 1341 C C . GLU A 1 167 ? 36.083 -14.107 25.706 1.00 45.84 167 GLU A C 1
ATOM 1343 O O . GLU A 1 167 ? 36.479 -14.154 26.870 1.00 45.84 167 GLU A O 1
ATOM 1348 N N . SER A 1 168 ? 36.634 -14.867 24.748 1.00 37.84 168 SER A N 1
ATOM 1349 C CA . SER A 1 168 ? 38.011 -15.386 24.849 1.00 37.84 168 SER A CA 1
ATOM 1350 C C . SER A 1 168 ? 38.587 -15.860 23.503 1.00 37.84 168 SER A C 1
ATOM 1352 O O . SER A 1 168 ? 38.138 -16.853 22.936 1.00 37.84 168 SER A O 1
ATOM 1354 N N . GLU A 1 169 ? 39.645 -15.155 23.102 1.00 40.06 169 GLU A N 1
ATOM 1355 C CA . GLU A 1 169 ? 40.916 -15.640 22.536 1.00 40.06 169 GLU A CA 1
ATOM 1356 C C . GLU A 1 169 ? 41.050 -16.082 21.062 1.00 40.06 169 GLU A C 1
ATOM 1358 O O . GLU A 1 169 ? 40.541 -17.093 20.584 1.00 40.06 169 GLU A O 1
ATOM 1363 N N . GLU A 1 170 ? 41.898 -15.289 20.396 1.00 39.19 170 GLU A N 1
ATOM 1364 C CA . GLU A 1 170 ? 42.815 -15.588 19.296 1.00 39.19 170 GLU A CA 1
ATOM 1365 C C . GLU A 1 170 ? 43.318 -17.043 19.210 1.00 39.19 170 GLU A C 1
ATOM 1367 O O . GLU A 1 170 ? 43.822 -17.598 20.187 1.00 39.19 170 GLU A O 1
ATOM 1372 N N . LYS A 1 171 ? 43.387 -17.575 17.979 1.00 42.25 171 LYS A N 1
ATOM 1373 C CA . LYS A 1 171 ? 44.671 -17.914 17.327 1.00 42.25 171 LYS A CA 1
ATOM 1374 C C . LYS A 1 171 ? 44.514 -18.364 15.872 1.00 42.25 171 LYS A C 1
ATOM 1376 O O . LYS A 1 171 ? 43.706 -19.229 15.555 1.00 42.25 171 LYS A O 1
ATOM 1381 N N . ASP A 1 172 ? 45.331 -17.725 15.037 1.00 38.66 172 ASP A N 1
ATOM 1382 C CA . ASP A 1 172 ? 46.088 -18.233 13.886 1.00 38.66 172 ASP A CA 1
ATOM 1383 C C . ASP A 1 172 ? 45.723 -19.610 13.300 1.00 38.66 172 ASP A C 1
ATOM 1385 O O . ASP A 1 172 ? 45.864 -20.631 13.961 1.00 38.66 172 ASP A O 1
ATOM 1389 N N . GLU A 1 173 ? 45.475 -19.658 11.986 1.00 42.09 173 GLU A N 1
ATOM 1390 C CA . GLU A 1 173 ? 46.485 -20.199 11.063 1.00 42.09 173 GLU A CA 1
ATOM 1391 C C . GLU A 1 173 ? 46.148 -19.907 9.591 1.00 42.09 173 GLU A C 1
ATOM 1393 O O . GLU A 1 173 ? 45.074 -20.204 9.066 1.00 42.09 173 GLU A O 1
ATOM 1398 N N . ASN A 1 174 ? 47.140 -19.320 8.921 1.00 38.09 174 ASN A N 1
ATOM 1399 C CA . ASN A 1 174 ? 47.342 -19.340 7.479 1.00 38.09 174 ASN A CA 1
ATOM 1400 C C . ASN A 1 174 ? 47.024 -20.715 6.868 1.00 38.09 174 ASN A C 1
ATOM 1402 O O . ASN A 1 174 ? 47.534 -21.720 7.349 1.00 38.09 174 ASN A O 1
ATOM 1406 N N . ASN A 1 175 ? 46.399 -20.735 5.687 1.00 39.97 175 ASN A N 1
ATOM 1407 C CA . ASN A 1 175 ? 47.038 -21.409 4.555 1.00 39.97 175 ASN A CA 1
ATOM 1408 C C . ASN A 1 175 ? 46.535 -20.906 3.199 1.00 39.97 175 ASN A C 1
ATOM 1410 O O . ASN A 1 175 ? 45.472 -21.245 2.687 1.00 39.97 175 ASN A O 1
ATOM 1414 N N . ASN A 1 176 ? 47.413 -20.098 2.625 1.00 40.44 176 ASN A N 1
ATOM 1415 C CA . ASN A 1 176 ? 47.629 -19.861 1.215 1.00 40.44 176 ASN A CA 1
ATOM 1416 C C . ASN A 1 176 ? 47.962 -21.182 0.489 1.00 40.44 176 ASN A C 1
ATOM 1418 O O . ASN A 1 176 ? 48.974 -21.798 0.810 1.00 40.44 176 ASN A O 1
ATOM 1422 N N . VAL A 1 177 ? 47.193 -21.562 -0.535 1.00 41.16 177 VAL A N 1
ATOM 1423 C CA . VAL A 1 177 ? 47.724 -22.338 -1.671 1.00 41.16 177 VAL A CA 1
ATOM 1424 C C . VAL A 1 177 ? 47.193 -21.734 -2.969 1.00 41.16 177 VAL A C 1
ATOM 1426 O O . VAL A 1 177 ? 46.110 -22.043 -3.459 1.00 41.16 177 VAL A O 1
ATOM 1429 N N . LYS A 1 178 ? 48.005 -20.821 -3.497 1.00 41.75 178 LYS A N 1
ATOM 1430 C CA . LYS A 1 178 ? 48.175 -20.532 -4.924 1.00 41.75 178 LYS A CA 1
ATOM 1431 C C . LYS A 1 178 ? 48.929 -21.700 -5.591 1.00 41.75 178 LYS A C 1
ATOM 1433 O O . LYS A 1 178 ? 49.595 -22.444 -4.877 1.00 41.75 178 LYS A O 1
ATOM 1438 N N . VAL A 1 179 ? 48.912 -21.721 -6.934 1.00 41.59 179 VAL A N 1
ATOM 1439 C CA . VAL A 1 179 ? 49.758 -22.463 -7.915 1.00 41.59 179 VAL A CA 1
ATOM 1440 C C . VAL A 1 179 ? 48.932 -23.493 -8.699 1.00 41.59 179 VAL A C 1
ATOM 1442 O O . VAL A 1 179 ? 48.230 -24.287 -8.091 1.00 41.59 179 VAL A O 1
ATOM 1445 N N . GLU A 1 180 ? 48.954 -23.602 -10.028 1.00 42.25 180 GLU A N 1
ATOM 1446 C CA . GLU A 1 180 ? 49.399 -22.804 -11.187 1.00 42.25 180 GLU A CA 1
ATOM 1447 C C . GLU A 1 180 ? 48.771 -23.477 -12.427 1.00 42.25 180 GLU A C 1
ATOM 1449 O O . GLU A 1 180 ? 48.246 -24.589 -12.352 1.00 42.25 180 GLU A O 1
ATOM 1454 N N . GLU A 1 181 ? 48.850 -22.776 -13.553 1.00 48.78 181 GLU A N 1
ATOM 1455 C CA . GLU A 1 181 ? 48.581 -23.204 -14.927 1.00 48.78 181 GLU A CA 1
ATOM 1456 C C . GLU A 1 181 ? 49.095 -24.605 -15.307 1.00 48.78 181 GLU A C 1
ATOM 1458 O O . GLU A 1 181 ? 50.143 -25.059 -14.844 1.00 48.78 181 GLU A O 1
ATOM 1463 N N . LYS A 1 182 ? 48.444 -25.202 -16.315 1.00 45.56 182 LYS A N 1
ATOM 1464 C CA . LYS A 1 182 ? 49.177 -25.734 -17.468 1.00 45.56 182 LYS A CA 1
ATOM 1465 C C . LYS A 1 182 ? 48.348 -25.685 -18.749 1.00 45.56 182 LYS A C 1
ATOM 1467 O O . LYS A 1 182 ? 47.188 -26.086 -18.770 1.00 45.56 182 LYS A O 1
ATOM 1472 N N . GLU A 1 183 ? 49.013 -25.155 -19.766 1.00 49.66 183 GLU A N 1
ATOM 1473 C CA . GLU A 1 183 ? 48.694 -25.145 -21.190 1.00 49.66 183 GLU A CA 1
ATOM 1474 C C . GLU A 1 183 ? 48.473 -26.559 -21.753 1.00 49.66 183 GLU A C 1
ATOM 1476 O O . GLU A 1 183 ? 49.200 -27.484 -21.387 1.00 49.66 183 GLU A O 1
ATOM 1481 N N . GLU A 1 184 ? 47.519 -26.688 -22.679 1.00 50.22 184 GLU A N 1
ATOM 1482 C CA . GLU A 1 184 ? 47.722 -27.190 -24.054 1.00 50.22 184 GLU A CA 1
ATOM 1483 C C . GLU A 1 184 ? 46.535 -26.789 -24.947 1.00 50.22 184 GLU A C 1
ATOM 1485 O O . GLU A 1 184 ? 45.374 -26.883 -24.479 1.00 50.22 184 GLU A O 1
#

Foldseek 3Di:
DDDPPVVVVVVVVVVVVVVVVVVVVVVVVVVVVVVVVVVVVVVVVVVVVVVVVVVVVVVLVVLVVQLVVLVCLLCVLVVVLVVLVVVCVVVVPPDDPVNVVVNVVSSVVSNVCSVPPSVVSNVVSVVVNVPDPPPCVVVVVPPDDPPDDPPDDDDDDPDPDDDDDDDDDDDDDDDDDDDDDDDD

Sequence (184 aa):
MDNSTESNVEEKNQTGFVVVEHEECLRHIKDAVNDDIKKLEQRIVLLEKQLKLHKYSQILQERFVNVVMAFIMMISPVCLSFALDFSMRGGRGYYGREGQLLKENLIRLLLAFSCMVGLPVFVNAMLEWKEIPIDDSISATHDKDEADEIESEDDEVIEEEEENNSESEEKDENNNVKVEEKEE

Radius of gyration: 40.41 Å; chains: 1; bounding box: 94×43×124 Å

pLDDT: mean 70.91, std 20.64, range [37.75, 95.69]

Secondary structure (DSSP, 8-state):
----SSHHHHHHHHHHHHHHHHHHHHHHHHHHHHHHHHHHHHHHHHHHHHHHHHHHHHHHHHHHHHHHHHHHHHHHHHHHHHHHHHHHHTTTTT--HHHHHHHHHHHHHHHHHIIIIIHHHHHHHHHHHHT----HHHHTTSSSS--S------------------------------------

Organism: Owenia fusiformis (NCBI:txid6347)